Protein AF-A0A9P5R172-F1 (afdb_monomer_lite)

Secondary structure (DSSP, 8-state):
-HHHHHHHHHHS-GGGS--SSS-PPPGGG-S-EEETT--TT-S--EEETTTS-HHHHHHHHHHSTTEETTEEPPSEEE----TTS-SEEEEEEETTEEEEEEEEE-------HHHHHHHHHHTSHHHHHHHHHHHHHHHHHHHHHHHHHHHHHTTS------PPPPP--PPPPPGGGG-TTSEEEEEEE-TTS---S----PPP-----TT-EEEEEEE-TTTHHHHS-HHHHHHHHHHHHHHHHHHHHHHHHHHHHSS---------

Foldseek 3Di:
DLVFVVVLLVVDQPQRFDFPDPDGDDPQSPARKDWQLDDPPDPDQEDECVVDNPVRQLCCRQPVSQDDVPDHHHQKYQYDDDPPFARIWGWMAGPNFIAIEGEHEAQDDPDPPVNVVVVVVCVPPVNVVVVVVVVVVVVVVVVVVVVVVVVVVVPDDDDDDDDDDDDPDPDPDDVCVSHPPLEYEYEYAHPPHDPDDDDPPPPPDDDPPVSHHYHYGYHYPVRVCVRTDVVVVVVRVVVVVVVVVVVVVVVVVVVVVVVPDDDDDDDD

Sequence (268 aa):
MPPVFVETFKSLPLSSWPLLTNTSLPDQLTGDVTIVGYDDRQPKLAISHKNITTQRFMKAHVENNSKQGDQDVPPFYFPAPHVSGPDVIFFVKINGNLYPIFVQLKLRQVLEKSDVKKALATVSSHAVQKKMDKEQEKMEEEQKKMEKEQKKQQKLRQQKSTSSVPSDQQQPPQLQDYCPTGTYISMVITYPAEVVNFQVVRPDPEPELEGLQRVSIGIDDNNFPKIFPRRHVEFLDKLKGHKRRSEDQQSQKSKKKKANDPLQCDEQ

Structure (mmCIF, N/CA/C/O backbone):
data_AF-A0A9P5R172-F1
#
_entry.id   AF-A0A9P5R172-F1
#
loop_
_atom_site.group_PDB
_atom_site.id
_atom_site.type_symbol
_atom_site.label_atom_id
_atom_site.label_alt_id
_atom_site.label_comp_id
_atom_site.label_asym_id
_atom_site.label_entity_id
_atom_site.label_seq_id
_atom_site.pdbx_PDB_ins_code
_atom_site.Cartn_x
_atom_site.Cartn_y
_atom_site.Cartn_z
_atom_site.occupancy
_atom_site.B_iso_or_equiv
_atom_site.auth_seq_id
_atom_site.auth_comp_id
_atom_site.auth_asym_id
_atom_site.auth_atom_id
_atom_site.pdbx_PDB_model_num
ATOM 1 N N . MET A 1 1 ? -4.813 -5.694 -7.359 1.00 75.62 1 MET A N 1
ATOM 2 C CA . MET A 1 1 ? -3.825 -5.646 -6.262 1.00 75.62 1 MET A CA 1
ATOM 3 C C . MET A 1 1 ? -4.462 -5.514 -4.879 1.00 75.62 1 MET A C 1
ATOM 5 O O . MET A 1 1 ? -4.071 -6.301 -4.034 1.00 75.62 1 MET A O 1
ATOM 9 N N . PRO A 1 2 ? -5.462 -4.643 -4.625 1.00 85.62 2 PRO A N 1
ATOM 10 C CA . PRO A 1 2 ? -6.063 -4.526 -3.286 1.00 85.62 2 PRO A CA 1
ATOM 11 C C . PRO A 1 2 ? -6.524 -5.853 -2.646 1.00 85.62 2 PRO A C 1
ATOM 13 O O . PRO A 1 2 ? -6.138 -6.111 -1.510 1.00 85.62 2 PRO A O 1
ATOM 16 N N . PRO A 1 3 ? -7.221 -6.767 -3.364 1.00 88.44 3 PRO A N 1
ATOM 17 C CA . PRO A 1 3 ? -7.596 -8.066 -2.788 1.00 88.44 3 PRO A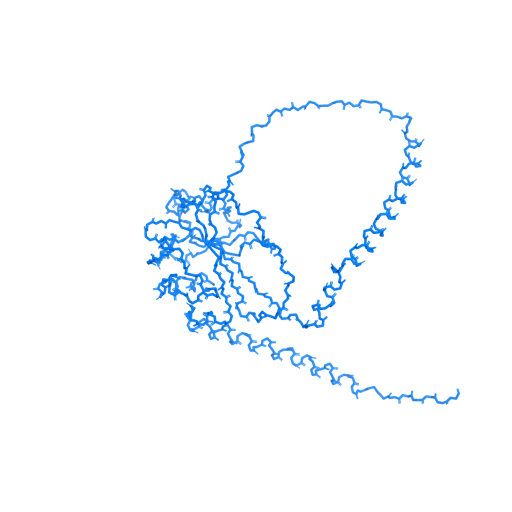 CA 1
ATOM 18 C C . PRO A 1 3 ? -6.399 -8.938 -2.395 1.00 88.44 3 PRO A C 1
ATOM 20 O O . PRO A 1 3 ? -6.481 -9.719 -1.456 1.00 88.44 3 PRO A O 1
ATOM 23 N N . VAL A 1 4 ? -5.284 -8.799 -3.116 1.00 90.00 4 VAL A N 1
ATOM 24 C CA . VAL A 1 4 ? -4.060 -9.560 -2.858 1.00 90.00 4 VAL A CA 1
ATOM 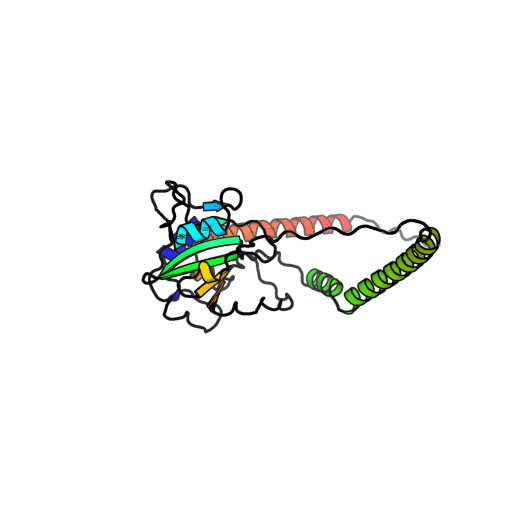25 C C . VAL A 1 4 ? -3.425 -9.089 -1.555 1.00 90.00 4 VAL A C 1
ATOM 27 O O . VAL A 1 4 ? -3.070 -9.926 -0.741 1.00 90.00 4 VAL A O 1
ATOM 30 N N . PHE A 1 5 ? -3.345 -7.774 -1.314 1.00 91.44 5 PHE A N 1
ATOM 31 C CA . PHE A 1 5 ? -2.852 -7.260 -0.032 1.00 91.44 5 PHE A CA 1
ATOM 32 C C . PHE A 1 5 ? -3.711 -7.725 1.138 1.00 91.44 5 PHE A C 1
ATOM 34 O O . PHE A 1 5 ? -3.169 -8.176 2.139 1.00 91.44 5 PHE A O 1
ATOM 41 N N . VAL A 1 6 ? -5.037 -7.661 0.998 1.00 91.75 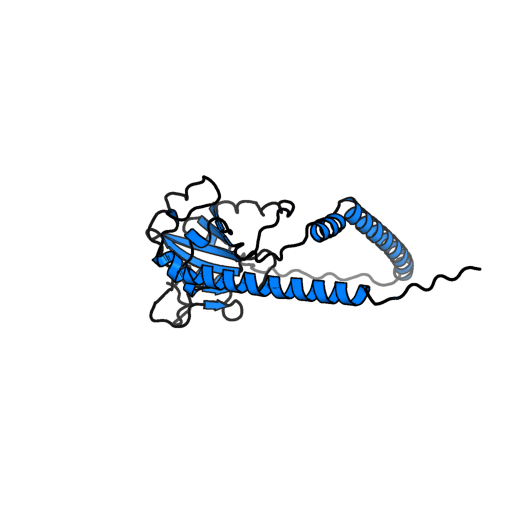6 VAL A N 1
ATOM 42 C CA . VAL A 1 6 ? -5.965 -8.166 2.019 1.00 91.75 6 VAL A CA 1
ATOM 43 C C . VAL A 1 6 ? -5.661 -9.627 2.356 1.00 91.75 6 VAL A C 1
ATOM 45 O O . VAL A 1 6 ? -5.517 -9.968 3.525 1.00 91.75 6 VAL A O 1
ATOM 48 N N . GLU A 1 7 ? -5.543 -10.486 1.344 1.00 92.31 7 GLU A N 1
ATOM 49 C CA . GLU A 1 7 ? -5.228 -11.902 1.540 1.00 92.31 7 GLU A CA 1
ATOM 50 C C . GLU A 1 7 ? -3.853 -12.098 2.192 1.00 92.31 7 GLU A C 1
ATOM 52 O O . GLU A 1 7 ? -3.740 -12.840 3.165 1.00 92.31 7 GLU A O 1
ATOM 57 N N . THR A 1 8 ? -2.829 -11.391 1.705 1.00 92.31 8 THR A N 1
ATOM 58 C CA . THR A 1 8 ? -1.469 -11.442 2.247 1.00 92.31 8 THR A CA 1
ATOM 59 C C . THR A 1 8 ? -1.455 -11.102 3.739 1.00 92.31 8 THR A C 1
ATOM 61 O O . THR A 1 8 ? -0.999 -11.920 4.536 1.00 92.31 8 THR A O 1
ATOM 64 N N . PHE A 1 9 ? -2.007 -9.950 4.135 1.00 92.00 9 PHE A N 1
ATOM 65 C CA . PHE A 1 9 ? -2.005 -9.502 5.533 1.00 92.00 9 PHE A CA 1
ATOM 66 C C . PHE A 1 9 ? -2.882 -10.363 6.451 1.00 92.00 9 PHE A C 1
ATOM 68 O O . PHE A 1 9 ? -2.569 -10.486 7.630 1.00 92.00 9 PHE A O 1
ATOM 75 N N . LYS A 1 10 ? -3.938 -11.003 5.926 1.00 90.62 10 LYS A N 1
ATOM 76 C CA . LYS A 1 10 ? -4.726 -11.996 6.678 1.00 90.62 10 LYS A CA 1
ATOM 77 C C . LYS A 1 10 ? -3.959 -13.304 6.915 1.00 90.62 10 LYS A C 1
ATOM 79 O O . LYS A 1 10 ? -4.267 -14.017 7.862 1.00 90.62 10 LYS A O 1
ATOM 84 N N . SER A 1 11 ? -3.013 -13.646 6.039 1.00 88.94 11 SER A N 1
ATOM 85 C CA . SER A 1 11 ? -2.293 -14.925 6.093 1.00 88.94 11 SER A CA 1
ATOM 86 C C . SER A 1 11 ? -0.994 -14.881 6.897 1.00 88.94 11 SER A C 1
ATOM 88 O O . SER A 1 11 ? -0.653 -15.867 7.546 1.00 88.94 11 SER A O 1
ATOM 90 N N . LEU A 1 12 ? -0.265 -13.763 6.838 1.00 87.62 12 LEU A N 1
ATOM 91 C CA . LEU A 1 12 ? 1.096 -13.640 7.357 1.00 87.62 12 LEU A CA 1
ATOM 92 C C . LEU A 1 12 ? 1.307 -12.243 7.960 1.00 87.62 12 LEU A C 1
ATOM 94 O O . LEU A 1 12 ? 1.203 -11.253 7.223 1.00 87.62 12 LEU A O 1
ATOM 98 N N . PRO A 1 13 ? 1.657 -12.131 9.258 1.00 89.06 13 PRO A N 1
ATOM 99 C CA . PRO A 1 13 ? 1.981 -10.844 9.862 1.00 89.06 13 PRO A CA 1
ATOM 100 C C . PRO A 1 13 ? 3.253 -10.269 9.237 1.00 89.06 13 PRO A C 1
ATOM 102 O O . PRO A 1 13 ? 4.136 -11.013 8.800 1.00 89.06 13 PRO A O 1
ATOM 105 N N . LEU A 1 14 ? 3.377 -8.942 9.231 1.00 89.56 14 LEU A N 1
ATOM 106 C CA . LEU A 1 14 ? 4.484 -8.242 8.570 1.00 89.56 14 LEU A CA 1
ATOM 107 C C . LEU A 1 14 ? 5.862 -8.689 9.093 1.00 89.56 14 LEU A C 1
ATOM 109 O O . LEU A 1 14 ? 6.794 -8.855 8.311 1.00 89.56 14 LEU A O 1
ATOM 113 N N . SER A 1 15 ? 5.971 -8.963 10.396 1.00 88.56 15 SER A N 1
ATOM 114 C CA . SER A 1 15 ? 7.190 -9.448 11.063 1.00 88.56 15 SER A CA 1
ATOM 115 C C . SER A 1 15 ? 7.664 -10.828 10.612 1.00 88.56 15 SER A C 1
ATOM 117 O O . SER A 1 15 ? 8.824 -11.168 10.824 1.00 88.56 15 SER A O 1
ATOM 119 N N . SER A 1 16 ? 6.798 -11.618 9.974 1.00 89.62 16 SER A N 1
ATOM 120 C CA . SER A 1 16 ? 7.154 -12.939 9.442 1.00 89.62 16 SER A CA 1
ATOM 121 C C . SER A 1 16 ? 7.688 -12.896 8.009 1.00 89.62 16 SER A C 1
ATOM 123 O O . SER A 1 16 ? 8.129 -13.920 7.483 1.00 89.62 16 SER A O 1
ATOM 125 N N . TRP A 1 17 ? 7.630 -11.738 7.345 1.00 91.19 17 TRP A N 1
ATOM 126 C CA . TRP A 1 17 ? 8.011 -11.647 5.943 1.00 91.19 17 TRP A CA 1
ATOM 127 C C . TRP A 1 17 ? 9.534 -11.762 5.788 1.00 91.19 17 TRP A C 1
ATOM 129 O O . TRP A 1 17 ? 10.278 -11.095 6.506 1.00 91.19 17 TRP A O 1
ATOM 139 N N . PRO A 1 18 ? 10.029 -12.563 4.828 1.00 87.94 18 PRO A N 1
ATOM 140 C CA . PRO A 1 18 ? 11.456 -12.651 4.545 1.00 87.94 18 PRO A CA 1
ATOM 141 C C . PRO A 1 18 ? 11.946 -11.363 3.867 1.00 87.94 18 PRO A C 1
ATOM 143 O O . PRO A 1 18 ? 11.844 -11.204 2.648 1.00 87.94 18 PRO A O 1
ATOM 146 N N . LEU A 1 19 ? 12.455 -10.425 4.664 1.00 83.25 19 LEU A N 1
ATOM 147 C CA . LEU A 1 19 ? 13.001 -9.150 4.191 1.00 83.25 19 LEU A CA 1
ATOM 148 C C . LEU A 1 19 ? 14.377 -9.335 3.529 1.00 83.25 19 LEU A C 1
ATOM 150 O O . LEU A 1 19 ? 15.107 -10.275 3.833 1.00 83.25 19 LEU A O 1
ATOM 154 N N . LEU A 1 20 ? 14.723 -8.441 2.595 1.00 70.81 20 LEU A N 1
ATOM 155 C CA . LEU A 1 20 ? 15.963 -8.525 1.803 1.00 70.81 20 LEU A CA 1
ATOM 156 C C . LEU A 1 20 ? 17.231 -8.172 2.590 1.00 70.81 20 LEU A C 1
ATOM 158 O O . LEU A 1 20 ? 18.325 -8.595 2.226 1.00 70.81 20 LEU A O 1
ATOM 162 N N . THR A 1 21 ? 17.097 -7.390 3.655 1.00 62.06 21 THR A N 1
ATOM 163 C CA . THR A 1 21 ? 18.188 -7.010 4.552 1.00 62.06 21 THR A CA 1
ATOM 164 C C . THR A 1 21 ? 18.056 -7.792 5.856 1.00 62.06 21 THR A C 1
ATOM 166 O O . THR A 1 21 ? 16.946 -7.995 6.337 1.00 62.06 21 THR A O 1
ATOM 169 N N . ASN A 1 22 ? 19.178 -8.177 6.480 1.00 54.69 22 ASN A N 1
ATOM 170 C CA . ASN A 1 22 ? 19.230 -8.799 7.823 1.00 54.69 22 ASN A CA 1
ATOM 171 C C . ASN A 1 22 ? 18.704 -7.881 8.954 1.00 54.69 22 ASN A C 1
ATOM 173 O O . ASN A 1 22 ? 18.986 -8.095 10.129 1.00 54.69 22 ASN A O 1
ATOM 177 N N . THR A 1 23 ? 17.985 -6.819 8.610 1.00 63.16 23 THR A N 1
ATOM 178 C CA . THR A 1 23 ? 17.317 -5.914 9.530 1.00 63.16 23 THR A CA 1
ATOM 179 C C . THR A 1 23 ? 15.972 -6.517 9.902 1.00 63.16 23 THR A C 1
ATOM 181 O O . THR A 1 23 ? 15.090 -6.652 9.050 1.00 63.16 23 THR A O 1
ATOM 184 N N . SER A 1 24 ? 15.809 -6.863 11.174 1.00 73.06 24 SER A N 1
ATOM 185 C CA . SER A 1 24 ? 14.493 -7.126 11.745 1.00 73.06 24 SER A CA 1
ATOM 186 C C . SER A 1 24 ? 13.624 -5.871 11.643 1.00 73.06 24 SER A C 1
ATOM 188 O O . SER A 1 24 ? 14.130 -4.746 11.693 1.00 73.06 24 SER A O 1
ATOM 190 N N . LEU A 1 25 ? 12.309 -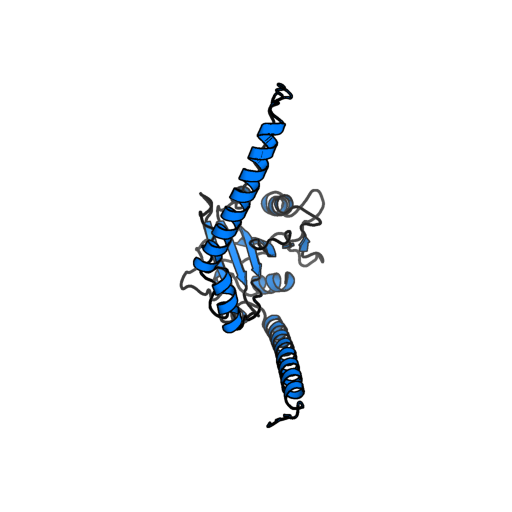6.051 11.505 1.00 85.69 25 LEU A N 1
ATOM 191 C CA . LEU A 1 25 ? 11.391 -4.929 11.680 1.00 85.69 25 LEU A CA 1
ATOM 192 C C . LEU A 1 25 ? 11.518 -4.380 13.108 1.00 85.69 25 LEU A C 1
ATOM 194 O O . LEU A 1 25 ? 11.784 -5.154 14.029 1.00 85.69 25 LEU A O 1
ATOM 198 N N . PRO A 1 26 ? 11.297 -3.072 13.309 1.00 87.62 26 PRO A N 1
ATOM 199 C CA . PRO A 1 26 ? 11.126 -2.512 14.642 1.00 87.62 26 PRO A CA 1
ATOM 200 C C . PRO A 1 26 ? 10.038 -3.260 15.421 1.00 87.62 26 PRO A C 1
ATOM 202 O O . PRO A 1 26 ? 8.995 -3.578 14.849 1.00 87.62 26 PRO A O 1
ATOM 205 N N . ASP A 1 27 ? 10.235 -3.463 16.726 1.00 87.81 27 ASP A N 1
ATOM 206 C CA . ASP A 1 27 ? 9.307 -4.223 17.583 1.00 87.81 27 ASP A CA 1
ATOM 207 C C . ASP A 1 27 ? 7.865 -3.696 17.529 1.00 87.81 27 ASP A C 1
ATOM 209 O O . ASP A 1 27 ? 6.908 -4.464 17.591 1.00 87.81 27 ASP A O 1
ATOM 213 N N . GLN A 1 28 ? 7.696 -2.387 17.324 1.00 90.06 28 GLN A N 1
ATOM 214 C CA . GLN A 1 28 ? 6.389 -1.743 17.161 1.00 90.06 28 GLN A CA 1
ATOM 215 C C . GLN A 1 28 ? 5.588 -2.240 15.942 1.00 90.06 28 GLN A C 1
ATOM 217 O O . GLN A 1 28 ? 4.369 -2.093 15.913 1.00 90.06 28 GLN A O 1
ATOM 222 N N . LEU A 1 29 ? 6.255 -2.828 14.943 1.00 91.06 29 LEU A N 1
ATOM 223 C CA . LEU A 1 29 ? 5.635 -3.425 13.756 1.00 91.06 29 LEU A CA 1
ATOM 224 C C . LEU A 1 29 ? 5.463 -4.949 13.877 1.00 91.06 29 LEU A C 1
ATOM 226 O O . LEU A 1 29 ? 5.071 -5.603 12.908 1.00 91.06 29 LEU A O 1
ATOM 230 N N . THR A 1 30 ? 5.736 -5.520 15.052 1.00 90.62 30 THR A N 1
ATOM 231 C CA . THR A 1 30 ? 5.524 -6.938 15.344 1.00 90.62 30 THR A CA 1
ATOM 232 C C . THR A 1 30 ? 4.127 -7.147 15.915 1.00 90.62 30 THR A C 1
ATOM 234 O O . THR A 1 30 ? 3.824 -6.685 17.011 1.00 90.62 30 THR A O 1
ATOM 237 N N . GLY A 1 31 ? 3.269 -7.859 15.188 1.00 88.88 31 GLY A N 1
ATOM 238 C CA . GLY A 1 31 ? 1.921 -8.194 15.642 1.00 88.88 31 GLY A CA 1
ATOM 239 C C . GLY A 1 31 ? 0.964 -8.467 14.490 1.00 88.88 31 GLY A C 1
ATOM 240 O O . GLY A 1 31 ? 1.353 -8.453 13.317 1.00 88.88 31 GLY A O 1
ATOM 241 N N .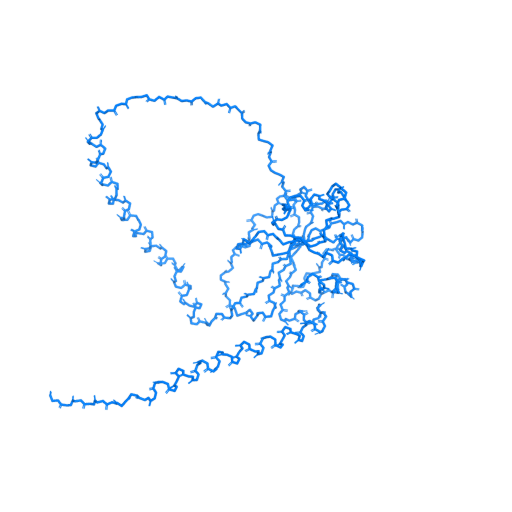 ASP A 1 32 ? -0.297 -8.696 14.843 1.00 90.94 32 ASP A N 1
ATOM 242 C CA . ASP A 1 32 ? -1.368 -8.859 13.867 1.00 90.94 32 ASP A CA 1
ATOM 243 C C . ASP A 1 32 ? -1.622 -7.546 13.130 1.00 90.94 32 ASP A C 1
ATOM 245 O O . ASP A 1 32 ? -1.677 -6.461 13.720 1.00 90.94 32 ASP A O 1
ATOM 249 N N . VAL A 1 33 ? -1.788 -7.656 11.815 1.00 93.62 33 VAL A N 1
ATOM 250 C CA . VAL A 1 33 ? -1.970 -6.510 10.931 1.00 93.62 33 VAL A CA 1
ATOM 251 C C . VAL A 1 33 ? -3.409 -6.471 10.447 1.00 93.62 33 VAL A C 1
ATOM 253 O O . VAL A 1 33 ? -3.908 -7.424 9.853 1.00 93.62 33 VAL A O 1
ATOM 256 N N . THR A 1 34 ? -4.071 -5.335 10.644 1.00 94.69 34 THR A N 1
ATOM 257 C CA . THR A 1 34 ? -5.415 -5.092 10.106 1.00 94.69 34 THR A CA 1
ATOM 258 C C . THR A 1 34 ? -5.389 -3.914 9.144 1.00 94.69 34 THR A C 1
ATOM 260 O O . THR A 1 34 ? -4.765 -2.894 9.421 1.00 94.69 34 THR A O 1
ATOM 263 N N . ILE A 1 35 ? -6.042 -4.045 7.988 1.00 96.19 35 ILE A N 1
ATOM 264 C CA . ILE A 1 35 ? -6.143 -2.949 7.018 1.00 96.19 35 ILE A CA 1
ATOM 265 C C . ILE A 1 35 ? -7.262 -2.011 7.467 1.00 96.19 35 ILE A C 1
ATOM 267 O O . ILE A 1 35 ? -8.398 -2.432 7.679 1.00 96.19 35 ILE A O 1
ATOM 271 N N . VAL A 1 36 ? -6.936 -0.735 7.631 1.00 96.19 36 VAL A N 1
ATOM 272 C CA . VAL A 1 36 ? -7.854 0.273 8.170 1.00 96.19 36 VAL A CA 1
ATOM 273 C C . VAL A 1 36 ? -8.912 0.619 7.128 1.00 96.19 36 VAL A C 1
ATOM 275 O O . VAL A 1 36 ? -8.591 0.838 5.964 1.00 96.19 36 VAL A O 1
ATOM 278 N N . GLY A 1 37 ? -10.179 0.662 7.546 1.00 93.25 37 GLY A N 1
ATOM 279 C CA . GLY A 1 37 ? -11.313 0.909 6.649 1.00 93.25 37 GLY A CA 1
ATOM 280 C C . GLY A 1 37 ? -11.699 -0.292 5.781 1.00 93.25 37 GLY A C 1
ATOM 281 O O . GLY A 1 37 ? -12.566 -0.167 4.922 1.00 93.25 37 GLY A O 1
ATOM 282 N N . TYR A 1 38 ? -11.072 -1.456 5.977 1.00 94.31 38 TYR A N 1
ATOM 283 C CA . TYR A 1 38 ? -11.468 -2.677 5.286 1.00 94.31 38 TYR A CA 1
ATOM 284 C C . TYR A 1 38 ? -12.670 -3.338 5.968 1.00 94.31 38 TYR A C 1
ATOM 286 O O . TYR A 1 38 ? -12.641 -3.619 7.165 1.00 94.31 38 TYR A O 1
ATOM 294 N N . ASP A 1 39 ? -13.697 -3.635 5.175 1.00 89.56 39 ASP A N 1
ATOM 295 C CA . ASP A 1 39 ? -14.875 -4.402 5.570 1.00 89.56 39 ASP A CA 1
ATOM 296 C C . ASP A 1 39 ? -15.142 -5.473 4.503 1.00 89.56 39 ASP A C 1
ATOM 298 O O . ASP A 1 39 ? -15.318 -5.157 3.325 1.00 89.56 39 ASP A O 1
ATOM 302 N N . ASP A 1 40 ? -15.188 -6.742 4.921 1.00 86.12 40 ASP A N 1
ATOM 303 C CA . ASP A 1 40 ? -15.487 -7.896 4.062 1.00 86.12 40 ASP A CA 1
ATOM 304 C C . ASP A 1 40 ? -16.862 -7.781 3.368 1.00 86.12 40 ASP A C 1
ATOM 306 O O . ASP A 1 40 ? -17.106 -8.435 2.353 1.00 86.12 40 ASP A O 1
ATOM 310 N N . ARG A 1 41 ? -17.766 -6.947 3.898 1.00 85.94 41 ARG A N 1
ATOM 311 C CA . ARG A 1 41 ? -19.116 -6.723 3.362 1.00 85.94 41 ARG A CA 1
ATOM 312 C C . ARG A 1 41 ? -19.172 -5.619 2.309 1.00 85.94 41 ARG A C 1
ATOM 314 O O . ARG A 1 41 ? -20.166 -5.532 1.587 1.00 85.94 41 ARG A O 1
ATOM 321 N N . GLN A 1 42 ? -18.143 -4.776 2.208 1.00 80.75 42 GLN A N 1
ATOM 322 C CA . GLN A 1 42 ? -18.134 -3.662 1.266 1.00 80.75 42 GLN A CA 1
ATOM 323 C C . GLN A 1 42 ? -17.464 -4.047 -0.060 1.00 80.75 42 GLN A C 1
ATOM 325 O O . GLN A 1 42 ? -16.325 -4.514 -0.080 1.00 80.75 42 GLN A O 1
ATOM 330 N N . PRO A 1 43 ? -18.113 -3.790 -1.212 1.00 76.25 43 PRO A N 1
ATOM 331 C CA . PRO A 1 43 ? -17.538 -4.138 -2.510 1.00 76.25 43 PRO A CA 1
ATOM 332 C C . PRO A 1 43 ? -16.403 -3.192 -2.929 1.00 76.25 43 PRO A C 1
ATOM 334 O O . PRO A 1 43 ? -15.569 -3.539 -3.768 1.00 76.25 43 PRO A O 1
ATOM 337 N N . LYS A 1 44 ? -16.372 -1.967 -2.388 1.00 89.12 44 LYS A N 1
ATOM 338 C CA . LYS A 1 44 ? -15.454 -0.922 -2.837 1.00 89.12 44 LYS A CA 1
ATOM 339 C C . LYS A 1 44 ? -14.167 -0.955 -2.024 1.00 89.12 44 LYS A C 1
ATOM 341 O O . LYS A 1 44 ? -14.069 -0.363 -0.961 1.00 89.12 44 LYS A O 1
ATOM 346 N N . LEU A 1 45 ? -13.150 -1.603 -2.583 1.00 92.94 45 LEU A N 1
ATOM 347 C CA . LEU A 1 45 ? -11.835 -1.697 -1.947 1.00 92.94 45 LEU A CA 1
ATOM 348 C C . LEU A 1 45 ? -10.957 -0.471 -2.187 1.00 92.94 45 LEU A C 1
ATOM 350 O O . LEU A 1 45 ? -10.025 -0.241 -1.430 1.00 92.94 45 LEU A O 1
ATOM 354 N N . ALA A 1 46 ? -11.214 0.310 -3.235 1.00 95.06 46 ALA A N 1
ATOM 355 C CA . ALA A 1 46 ? -10.310 1.386 -3.604 1.00 95.06 46 ALA A CA 1
ATOM 356 C C . ALA A 1 46 ? -11.011 2.663 -4.064 1.00 95.06 46 ALA A C 1
ATOM 358 O O . ALA A 1 46 ? -12.134 2.653 -4.578 1.00 95.06 46 ALA A O 1
ATOM 359 N N . ILE A 1 47 ? -10.290 3.766 -3.915 1.00 95.50 47 ILE A N 1
ATOM 360 C CA . ILE A 1 47 ? -10.632 5.090 -4.418 1.00 95.50 47 ILE A CA 1
ATOM 361 C C . ILE A 1 47 ? -9.398 5.712 -5.085 1.00 95.50 47 ILE A C 1
ATOM 363 O O . ILE A 1 47 ? -8.270 5.300 -4.835 1.00 95.50 47 ILE A O 1
ATOM 367 N N . SER A 1 48 ? -9.590 6.659 -6.000 1.00 95.69 48 SER A N 1
ATOM 368 C CA . SER A 1 48 ? -8.485 7.291 -6.731 1.00 95.69 48 SER A CA 1
ATOM 369 C C . SER A 1 48 ? -8.440 8.796 -6.502 1.00 95.69 48 SER A C 1
ATOM 371 O O . SER A 1 48 ? -9.436 9.394 -6.085 1.00 95.69 48 SER A O 1
ATOM 373 N N . HIS A 1 49 ? -7.318 9.414 -6.873 1.00 94.06 49 HIS A N 1
ATOM 374 C CA . HIS A 1 49 ? -7.122 10.867 -6.873 1.00 94.06 49 HIS A CA 1
ATOM 375 C C . HIS A 1 49 ? -8.200 11.648 -7.642 1.00 94.06 49 HIS A C 1
ATOM 377 O O . HIS A 1 49 ? -8.398 12.834 -7.396 1.00 94.06 49 HIS A O 1
ATOM 383 N N . LYS A 1 50 ? -8.918 10.998 -8.571 1.00 95.12 50 LYS A N 1
ATOM 384 C CA . LYS A 1 50 ? -10.035 11.611 -9.307 1.00 95.12 50 LYS A CA 1
ATOM 385 C C . LYS A 1 50 ? -11.268 11.853 -8.434 1.00 95.12 50 LYS A C 1
ATOM 387 O O . LYS A 1 50 ? -12.130 12.636 -8.811 1.00 95.12 50 LYS A O 1
ATOM 392 N N . ASN A 1 51 ? -11.386 11.145 -7.312 1.00 94.88 51 ASN A N 1
ATOM 393 C CA . ASN A 1 51 ? -12.564 11.170 -6.446 1.00 94.88 51 ASN A CA 1
ATOM 394 C C . ASN A 1 51 ? -12.296 11.875 -5.112 1.00 94.88 51 ASN A C 1
ATOM 396 O O . ASN A 1 51 ? -13.187 12.523 -4.573 1.00 94.88 51 ASN A O 1
ATOM 400 N N . ILE A 1 52 ? -11.085 11.737 -4.573 1.00 94.94 52 ILE A N 1
ATOM 401 C CA . ILE A 1 52 ? -10.673 12.314 -3.293 1.00 94.94 52 ILE A CA 1
ATOM 402 C C . ILE A 1 52 ? -9.205 12.728 -3.387 1.00 94.94 52 ILE A C 1
ATOM 404 O O . ILE A 1 52 ? -8.430 12.084 -4.087 1.00 94.94 52 ILE A O 1
ATOM 408 N N . THR A 1 53 ? -8.804 13.795 -2.699 1.00 93.94 53 THR A N 1
ATOM 409 C CA . THR A 1 53 ? -7.384 14.165 -2.620 1.00 93.94 53 THR A CA 1
ATOM 410 C C . THR A 1 53 ? -6.644 13.238 -1.658 1.00 93.94 53 THR A C 1
ATOM 412 O O . THR A 1 53 ? -7.241 12.713 -0.717 1.00 93.94 53 THR A O 1
ATOM 415 N N . THR A 1 54 ? -5.328 13.093 -1.834 1.00 92.62 54 THR A N 1
ATOM 416 C CA . THR A 1 54 ? -4.479 12.305 -0.922 1.00 92.62 54 THR A CA 1
ATOM 417 C C . THR A 1 54 ? -4.643 12.775 0.521 1.00 92.62 54 THR A C 1
ATOM 419 O O . THR A 1 54 ? -4.853 11.969 1.417 1.00 92.62 54 THR A O 1
ATOM 422 N N . GLN A 1 55 ? -4.647 14.093 0.727 1.00 92.88 55 GLN A N 1
ATOM 423 C CA . GLN A 1 55 ? -4.840 14.713 2.034 1.00 92.88 55 GLN A CA 1
ATOM 424 C C . GLN A 1 55 ? -6.174 14.308 2.678 1.00 92.88 55 GLN A C 1
ATOM 426 O O . GLN A 1 55 ? -6.211 13.919 3.841 1.00 92.88 55 GLN A O 1
ATOM 431 N N . ARG A 1 56 ? -7.282 14.368 1.924 1.00 94.38 56 ARG A N 1
ATOM 432 C CA . ARG A 1 56 ? -8.607 13.985 2.433 1.00 94.38 56 ARG A CA 1
ATOM 433 C C . ARG A 1 56 ? -8.694 12.491 2.727 1.00 94.38 56 ARG A C 1
ATOM 435 O O . ARG A 1 56 ? -9.298 12.124 3.727 1.00 94.38 56 ARG A O 1
ATOM 442 N N . PHE A 1 57 ? -8.074 11.657 1.894 1.00 96.44 57 PHE A N 1
ATOM 443 C CA . PHE A 1 57 ? -7.966 10.222 2.140 1.00 96.44 57 PHE A CA 1
ATOM 444 C C . PHE A 1 57 ? -7.214 9.936 3.446 1.00 96.44 57 PHE A C 1
ATOM 446 O O . PHE A 1 57 ? -7.754 9.278 4.331 1.00 96.44 57 PHE A O 1
ATOM 453 N N . MET A 1 58 ? -6.007 10.486 3.608 1.00 95.69 58 MET A N 1
ATOM 454 C CA . MET A 1 58 ? -5.193 10.262 4.807 1.00 95.69 58 MET A CA 1
ATOM 455 C C . MET A 1 58 ? -5.894 10.779 6.065 1.00 95.69 58 MET A C 1
ATOM 457 O O . MET A 1 58 ? -6.008 10.047 7.045 1.00 95.69 58 MET A O 1
ATOM 461 N N . LYS A 1 59 ? -6.468 11.987 6.003 1.00 95.25 59 LYS A N 1
ATOM 462 C CA . LYS A 1 59 ? -7.259 12.559 7.097 1.00 95.25 59 LYS A CA 1
ATOM 463 C C . LYS A 1 59 ? -8.437 11.664 7.490 1.00 95.25 59 LYS A C 1
ATOM 465 O O . LYS A 1 59 ? -8.675 11.455 8.674 1.00 95.25 59 LYS A O 1
ATOM 470 N N . ALA A 1 60 ? -9.164 11.110 6.518 1.00 96.19 60 ALA A N 1
ATOM 471 C CA . ALA A 1 60 ? -10.310 10.252 6.801 1.00 96.19 60 ALA A CA 1
ATOM 472 C C . ALA A 1 60 ? -9.921 9.003 7.609 1.00 96.19 60 ALA A C 1
ATOM 474 O O . ALA A 1 60 ? -10.627 8.642 8.551 1.00 96.19 60 ALA A O 1
ATOM 475 N N . HIS A 1 61 ? -8.796 8.367 7.278 1.00 96.38 61 HIS A N 1
ATOM 476 C CA . HIS A 1 61 ? -8.334 7.161 7.971 1.00 96.38 61 HIS A CA 1
ATOM 477 C C . HIS A 1 61 ? -7.669 7.438 9.321 1.00 96.38 61 HIS A C 1
ATOM 479 O O . HIS A 1 61 ? -7.777 6.601 10.215 1.00 96.38 61 HIS A O 1
ATOM 485 N N . VAL A 1 62 ? -7.017 8.592 9.482 1.00 94.88 62 VAL A N 1
ATOM 486 C CA . VAL A 1 62 ? -6.363 8.972 10.744 1.00 94.88 62 VAL A CA 1
ATOM 487 C C . VAL A 1 62 ? -7.363 9.535 11.755 1.00 94.88 62 VAL A C 1
ATOM 489 O O . VAL A 1 62 ? -7.346 9.131 12.913 1.00 94.88 62 VAL A O 1
ATOM 492 N N . GLU A 1 63 ? -8.251 10.439 11.333 1.00 94.06 63 GLU A N 1
ATOM 493 C CA . GLU A 1 63 ? -9.079 11.234 12.255 1.00 94.06 63 GLU A CA 1
ATOM 494 C C . GLU A 1 63 ? -10.554 10.815 12.274 1.00 94.06 63 GLU A C 1
ATOM 496 O O . GLU A 1 63 ? -11.221 10.928 13.299 1.00 94.06 63 GLU A O 1
ATOM 501 N N . ASN A 1 64 ? -11.085 10.312 11.156 1.00 93.19 64 ASN A N 1
ATOM 502 C CA . ASN A 1 64 ? -12.533 10.164 10.970 1.00 93.19 64 ASN A CA 1
ATOM 503 C C . ASN A 1 64 ? -12.991 8.705 10.866 1.00 93.19 64 ASN A C 1
ATOM 505 O O . ASN A 1 64 ? -14.023 8.431 10.257 1.00 93.19 64 ASN A O 1
ATOM 509 N N . ASN A 1 65 ? -12.234 7.753 11.419 1.00 93.19 65 ASN A N 1
ATOM 510 C CA . ASN A 1 65 ? -12.569 6.323 11.375 1.00 93.19 65 ASN A CA 1
ATOM 511 C C . ASN A 1 65 ? -12.882 5.813 9.955 1.00 93.19 65 ASN A C 1
ATOM 513 O O . ASN A 1 65 ? -13.798 5.018 9.757 1.00 93.19 65 ASN A O 1
ATOM 517 N N . SER A 1 66 ? -12.108 6.260 8.963 1.00 95.56 66 SER A N 1
ATOM 518 C CA . SER A 1 66 ? -12.298 5.939 7.539 1.00 95.56 66 SER A CA 1
ATOM 519 C C . SER A 1 66 ? -13.592 6.495 6.937 1.00 95.56 66 SER A C 1
ATOM 521 O O . SER A 1 66 ? -14.153 5.887 6.032 1.00 95.56 66 SER A O 1
ATOM 523 N N . LYS A 1 67 ? -14.068 7.654 7.405 1.00 93.88 67 LYS A N 1
ATOM 524 C CA . LYS A 1 67 ? -15.259 8.325 6.861 1.00 93.88 67 LYS A CA 1
ATOM 525 C C . LYS A 1 67 ? -14.974 9.734 6.359 1.00 93.88 67 LYS A C 1
ATOM 527 O O . LYS A 1 67 ? -14.100 10.446 6.857 1.00 93.88 67 LYS A O 1
ATOM 532 N N . GLN A 1 68 ? -15.763 10.159 5.380 1.00 91.12 68 GLN A N 1
ATOM 533 C CA . GLN A 1 68 ? -15.835 11.535 4.911 1.00 91.12 68 GLN A CA 1
ATOM 534 C C . GLN A 1 68 ? -17.303 11.982 4.917 1.00 91.12 68 GLN A C 1
ATOM 536 O O . GLN A 1 68 ? -18.060 11.693 3.990 1.00 91.12 68 GLN A O 1
ATOM 541 N N . GLY A 1 69 ? -17.706 12.681 5.982 1.00 89.50 69 GLY A N 1
ATOM 542 C CA . GLY A 1 69 ? -19.128 12.874 6.280 1.00 89.50 69 GLY A CA 1
ATOM 543 C C . GLY A 1 69 ? -19.776 11.523 6.584 1.00 89.50 69 GLY A C 1
ATOM 544 O O . GLY A 1 69 ? -19.221 10.740 7.352 1.00 89.50 69 GLY A O 1
ATOM 545 N N . ASP A 1 70 ? -20.893 11.224 5.924 1.00 89.69 70 ASP A N 1
ATOM 546 C CA . ASP A 1 70 ? -21.607 9.947 6.082 1.00 89.69 70 ASP A CA 1
ATOM 547 C C . ASP A 1 70 ? -21.108 8.838 5.142 1.00 89.69 70 ASP A C 1
ATOM 549 O O . ASP A 1 70 ? -21.612 7.717 5.180 1.00 89.69 70 ASP A O 1
ATOM 553 N N . GLN A 1 71 ? -20.134 9.134 4.276 1.00 90.75 71 GLN A N 1
ATOM 554 C CA . GLN A 1 71 ? -19.612 8.170 3.310 1.00 90.75 71 GLN A CA 1
ATOM 555 C C . GLN A 1 71 ? -18.368 7.462 3.842 1.00 90.75 71 GLN A C 1
ATOM 557 O O . GLN A 1 71 ? -17.411 8.112 4.270 1.00 90.75 71 GLN A O 1
ATOM 562 N N . ASP A 1 72 ? -18.356 6.135 3.735 1.00 93.56 72 ASP A N 1
ATOM 563 C CA . ASP A 1 72 ? -17.163 5.336 3.997 1.00 93.56 72 ASP A CA 1
ATOM 564 C C . ASP A 1 72 ? -16.106 5.574 2.909 1.00 93.56 72 ASP A C 1
ATOM 566 O O . ASP A 1 72 ? -16.384 5.583 1.702 1.00 93.56 72 ASP A O 1
ATOM 570 N N . VAL A 1 73 ? -14.867 5.767 3.350 1.00 95.62 73 VAL A N 1
ATOM 571 C CA . VAL A 1 73 ? -13.691 5.906 2.496 1.00 95.62 73 VAL A CA 1
ATOM 572 C C . VAL A 1 73 ? -13.043 4.526 2.346 1.00 95.62 73 VAL A C 1
ATOM 574 O O . VAL A 1 73 ? -12.657 3.925 3.349 1.00 95.62 73 VAL A O 1
ATOM 577 N N . PRO A 1 74 ? -12.907 4.012 1.108 1.00 96.50 74 PRO A N 1
ATOM 578 C CA . PRO A 1 74 ? -12.301 2.709 0.856 1.00 96.50 74 PRO A CA 1
ATOM 579 C C . PRO A 1 74 ? -10.869 2.598 1.388 1.00 96.50 74 PRO A C 1
ATOM 581 O O . PRO A 1 74 ? -10.151 3.590 1.350 1.00 96.50 74 PRO A O 1
ATOM 584 N N . PRO A 1 75 ? -10.404 1.394 1.759 1.00 96.94 75 PRO A N 1
ATOM 585 C CA . PRO A 1 75 ? -9.112 1.202 2.425 1.00 96.94 75 PRO A CA 1
ATOM 586 C C . PRO A 1 75 ? -7.883 1.528 1.565 1.00 96.94 75 PRO A C 1
ATOM 588 O O . PRO A 1 75 ? -6.817 1.812 2.107 1.00 96.94 75 PRO A O 1
ATOM 591 N N . PHE A 1 76 ? -7.992 1.470 0.234 1.00 97.75 76 PHE A N 1
ATOM 592 C CA . PHE A 1 76 ? -6.863 1.698 -0.670 1.00 97.75 76 PHE A CA 1
ATOM 593 C C . PHE A 1 76 ? -7.054 2.949 -1.529 1.00 97.75 76 PHE A C 1
ATOM 595 O O . PHE A 1 76 ? -8.106 3.158 -2.137 1.00 97.75 76 PHE A O 1
ATOM 602 N N . TYR A 1 77 ? -5.992 3.735 -1.666 1.00 97.19 77 TYR A N 1
ATOM 603 C CA . TYR A 1 77 ? -5.963 4.934 -2.490 1.00 97.19 77 TYR A CA 1
ATOM 604 C C . TYR A 1 77 ? -4.958 4.832 -3.630 1.00 97.19 77 TYR A C 1
ATOM 606 O O . TYR A 1 77 ? -3.796 4.482 -3.423 1.00 97.19 77 TYR A O 1
ATOM 614 N N . PHE A 1 78 ? -5.406 5.194 -4.831 1.00 95.19 78 PHE A N 1
ATOM 615 C CA . PHE A 1 78 ? -4.570 5.344 -6.018 1.00 95.19 78 PHE A CA 1
ATOM 616 C C . PHE A 1 78 ? -4.274 6.834 -6.272 1.00 95.19 78 PHE A C 1
ATOM 618 O O . PHE A 1 78 ? -5.137 7.542 -6.816 1.00 95.19 78 PHE A O 1
ATOM 625 N N . PRO A 1 79 ? -3.085 7.331 -5.884 1.00 91.44 79 PRO A N 1
ATOM 626 C CA . PRO A 1 79 ? -2.677 8.718 -6.098 1.00 91.44 79 PRO A CA 1
ATOM 627 C C . PRO A 1 79 ? -2.600 9.089 -7.582 1.00 91.44 79 PRO A C 1
ATOM 629 O O . PRO A 1 79 ? -2.747 8.257 -8.482 1.00 91.44 79 PRO A O 1
ATOM 632 N N . ALA A 1 80 ? -2.409 10.382 -7.844 1.00 86.88 80 ALA A N 1
ATOM 633 C CA . ALA A 1 80 ? -2.093 10.847 -9.185 1.00 86.88 80 ALA A CA 1
ATOM 634 C C . ALA A 1 80 ? -0.739 10.259 -9.619 1.00 86.88 80 ALA A C 1
ATOM 636 O O . ALA A 1 80 ? 0.181 10.194 -8.799 1.00 86.88 80 ALA A O 1
ATOM 637 N N . PRO A 1 81 ? -0.603 9.814 -10.879 1.00 77.31 81 PRO A N 1
ATOM 638 C CA . PRO A 1 81 ? 0.635 9.214 -11.349 1.00 77.31 81 PRO A CA 1
ATOM 639 C C . PRO A 1 81 ? 1.765 10.250 -11.325 1.00 77.31 81 PRO A C 1
ATOM 641 O O . PRO A 1 81 ? 1.751 11.227 -12.074 1.00 77.31 81 PRO A O 1
ATOM 644 N N . HIS A 1 82 ? 2.765 10.009 -10.480 1.00 73.06 82 HIS A N 1
ATOM 645 C CA . HIS A 1 82 ? 3.996 10.789 -10.396 1.00 73.06 82 HIS A CA 1
ATOM 646 C C . HIS A 1 82 ? 5.196 9.846 -10.472 1.00 73.06 82 HIS A C 1
ATOM 648 O O . HIS A 1 82 ? 5.205 8.801 -9.833 1.00 73.06 82 HIS A O 1
ATOM 654 N N . VAL A 1 83 ? 6.238 10.234 -11.216 1.00 62.97 83 VAL A N 1
ATOM 655 C CA . VAL A 1 83 ? 7.412 9.381 -11.510 1.00 62.97 83 VAL A CA 1
ATOM 656 C C . VAL A 1 83 ? 8.107 8.843 -10.248 1.00 62.97 83 VAL A C 1
ATOM 658 O O . VAL A 1 83 ? 8.685 7.759 -10.278 1.00 62.97 83 VAL A O 1
ATOM 661 N N . SER A 1 84 ? 8.047 9.591 -9.147 1.00 70.81 84 SER A N 1
ATOM 662 C CA . SER A 1 84 ? 8.679 9.239 -7.869 1.00 70.81 84 SER A CA 1
ATOM 663 C C . SER A 1 84 ? 7.671 9.004 -6.739 1.00 70.81 84 SER A C 1
ATOM 665 O O . SER A 1 84 ? 8.085 8.826 -5.600 1.00 70.81 84 SER A O 1
ATOM 667 N N . GLY A 1 85 ? 6.368 9.051 -7.030 1.00 79.06 85 GLY A N 1
ATOM 668 C CA . GLY A 1 85 ? 5.319 8.899 -6.025 1.00 79.06 85 GLY A CA 1
ATOM 669 C C . GLY A 1 85 ? 4.973 7.434 -5.738 1.00 79.06 85 GLY A C 1
ATOM 670 O O . GLY A 1 85 ? 5.389 6.542 -6.482 1.00 79.06 85 GLY A O 1
ATOM 671 N N . PRO A 1 86 ? 4.198 7.181 -4.672 1.00 90.38 86 PRO A N 1
ATOM 672 C CA . PRO A 1 86 ? 3.572 5.883 -4.450 1.00 90.38 86 PRO A CA 1
ATOM 673 C C . PRO A 1 86 ? 2.557 5.578 -5.558 1.00 90.38 86 PRO A C 1
ATOM 675 O O . PRO A 1 86 ? 1.931 6.481 -6.104 1.00 90.38 86 PRO A O 1
ATOM 678 N N . ASP A 1 87 ? 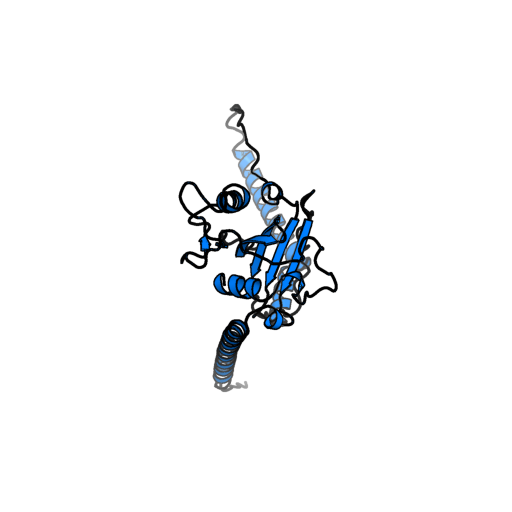2.355 4.300 -5.842 1.00 90.38 87 ASP A N 1
ATOM 679 C CA . ASP A 1 87 ? 1.291 3.783 -6.703 1.00 90.38 87 ASP A CA 1
ATOM 680 C C . ASP A 1 87 ? 0.036 3.428 -5.902 1.00 90.38 87 ASP A C 1
ATOM 682 O O . ASP A 1 87 ? -1.073 3.481 -6.432 1.00 90.38 87 ASP A O 1
ATOM 686 N N . VAL A 1 88 ? 0.196 3.060 -4.626 1.00 94.88 88 VAL A N 1
ATOM 687 C CA . VAL A 1 88 ? -0.907 2.756 -3.703 1.00 94.88 88 VAL A CA 1
ATOM 688 C C . VAL A 1 88 ? -0.584 3.317 -2.324 1.00 94.88 88 VAL A C 1
ATOM 690 O O . VAL A 1 88 ? 0.546 3.198 -1.855 1.00 94.88 88 VAL A O 1
ATOM 693 N N . ILE A 1 89 ? -1.581 3.898 -1.661 1.00 96.31 89 ILE A N 1
ATOM 694 C CA . ILE A 1 89 ? -1.499 4.327 -0.262 1.00 96.31 89 ILE A CA 1
ATOM 695 C C . ILE A 1 89 ? -2.623 3.642 0.509 1.00 96.31 89 ILE A C 1
ATOM 697 O O . ILE A 1 89 ? -3.759 3.607 0.040 1.00 96.31 89 ILE A O 1
ATOM 701 N N . PHE A 1 90 ? -2.321 3.095 1.678 1.00 97.75 90 PHE A N 1
ATOM 702 C CA . PHE A 1 90 ? -3.323 2.583 2.614 1.00 97.75 90 PHE A CA 1
ATOM 703 C C . PHE A 1 90 ? -2.781 2.626 4.039 1.00 97.75 90 PHE A C 1
ATOM 705 O O . PHE A 1 90 ? -1.592 2.856 4.244 1.00 97.75 90 PHE A O 1
ATOM 712 N N . PHE A 1 91 ? -3.646 2.415 5.025 1.00 97.62 91 PHE A N 1
ATOM 713 C CA . PHE A 1 91 ? -3.250 2.362 6.428 1.00 97.62 91 PHE A CA 1
ATOM 714 C C . PHE A 1 91 ? -3.399 0.951 6.969 1.00 97.62 91 PHE A C 1
ATOM 716 O O . PHE A 1 91 ? -4.360 0.242 6.657 1.00 97.62 91 PHE A O 1
ATOM 723 N N . VAL A 1 92 ? -2.460 0.569 7.825 1.00 96.81 92 VAL A N 1
ATOM 724 C CA . VAL A 1 92 ? -2.585 -0.623 8.655 1.00 96.81 92 VAL A CA 1
ATOM 725 C C . VAL A 1 92 ? -2.620 -0.244 10.122 1.00 96.81 92 VAL A C 1
ATOM 727 O O . VAL A 1 92 ? -2.067 0.778 10.530 1.00 96.81 92 VAL A O 1
ATOM 730 N N . LYS A 1 93 ? -3.265 -1.091 10.915 1.00 96.12 93 LYS A N 1
ATOM 731 C CA . LYS A 1 93 ? -3.267 -1.020 12.365 1.00 96.12 93 LYS A CA 1
ATOM 732 C C . LYS A 1 93 ? -2.557 -2.246 12.923 1.00 96.12 93 LYS A C 1
ATOM 734 O O . LYS A 1 93 ? -2.962 -3.371 12.625 1.00 96.12 93 LYS A O 1
ATOM 739 N N . ILE A 1 94 ? -1.510 -2.002 13.708 1.00 95.12 94 ILE A N 1
ATOM 740 C CA . ILE A 1 94 ? -0.680 -3.016 14.373 1.00 95.12 94 ILE A CA 1
ATOM 741 C C . ILE A 1 94 ? -0.630 -2.647 15.852 1.00 95.12 94 ILE A C 1
ATOM 743 O O . ILE A 1 94 ? -0.303 -1.511 16.189 1.00 95.12 94 ILE A O 1
ATOM 747 N N . ASN A 1 95 ? -1.017 -3.569 16.737 1.00 91.88 95 ASN A N 1
ATOM 748 C CA . ASN A 1 95 ? -1.052 -3.345 18.192 1.00 91.88 95 ASN A CA 1
ATOM 749 C C . ASN A 1 95 ? -1.802 -2.067 18.620 1.00 91.88 95 ASN A C 1
ATOM 751 O O . ASN A 1 95 ? -1.430 -1.402 19.581 1.00 91.88 95 ASN A O 1
ATOM 755 N N . GLY A 1 96 ? -2.851 -1.685 17.886 1.00 92.19 96 GLY A N 1
ATOM 756 C CA . GLY A 1 96 ? -3.609 -0.462 18.169 1.00 92.19 96 GLY A CA 1
ATOM 757 C C . GLY A 1 96 ? -3.108 0.797 17.452 1.00 92.19 96 GLY A C 1
ATOM 758 O O . GLY A 1 96 ? -3.888 1.737 17.306 1.00 92.19 96 GLY A O 1
ATOM 759 N N . ASN A 1 97 ? -1.880 0.791 16.935 1.00 94.81 97 ASN A N 1
ATOM 760 C CA . ASN A 1 97 ? -1.233 1.941 16.309 1.00 94.81 97 ASN A CA 1
ATOM 761 C C . ASN A 1 97 ? -1.435 1.968 14.794 1.00 94.81 97 ASN A C 1
ATOM 763 O O . ASN A 1 97 ? -1.423 0.922 14.147 1.00 94.81 97 ASN A O 1
ATOM 767 N N . LEU A 1 98 ? -1.595 3.168 14.232 1.00 95.88 98 LEU A N 1
ATOM 768 C CA . LEU A 1 98 ? -1.799 3.389 12.800 1.00 95.88 98 LEU A CA 1
ATOM 769 C C . LEU A 1 98 ? -0.475 3.669 12.087 1.00 95.88 98 LEU A C 1
ATOM 771 O O . LEU A 1 98 ? 0.287 4.539 12.507 1.00 95.88 98 LEU A O 1
ATOM 775 N N . TYR A 1 99 ? -0.258 2.982 10.967 1.00 96.25 99 TYR A N 1
ATOM 776 C CA . TYR A 1 99 ? 0.908 3.164 10.109 1.00 96.25 99 TYR A CA 1
ATOM 777 C C . TYR A 1 99 ? 0.466 3.335 8.652 1.00 96.25 99 TYR A C 1
ATOM 779 O O . TYR A 1 99 ? -0.177 2.432 8.100 1.00 96.25 99 TYR A O 1
ATOM 787 N N . PRO A 1 100 ? 0.796 4.462 8.000 1.00 96.88 100 PRO A N 1
ATOM 788 C CA . PRO A 1 100 ? 0.608 4.587 6.565 1.00 96.88 100 PRO A CA 1
ATOM 789 C C . PRO A 1 100 ? 1.616 3.707 5.819 1.00 96.88 100 PRO A C 1
ATOM 791 O O . PRO A 1 100 ? 2.811 3.696 6.124 1.00 96.88 100 PRO A O 1
ATOM 794 N N . ILE A 1 101 ? 1.121 2.989 4.813 1.00 96.00 101 ILE A N 1
ATOM 795 C CA . ILE A 1 101 ? 1.908 2.204 3.867 1.00 96.00 101 ILE A CA 1
ATOM 796 C C . ILE A 1 101 ? 1.863 2.884 2.503 1.00 96.00 101 ILE A C 1
ATOM 798 O O . ILE A 1 101 ? 0.797 3.068 1.911 1.00 96.00 101 ILE A O 1
ATOM 802 N N . PHE A 1 102 ? 3.045 3.204 1.988 1.00 94.56 102 PHE A N 1
ATOM 803 C CA . PHE A 1 102 ? 3.261 3.749 0.657 1.00 94.56 102 PHE A CA 1
ATOM 804 C C . PHE A 1 102 ? 3.865 2.666 -0.223 1.00 94.56 102 PHE A C 1
ATOM 806 O O . PHE A 1 102 ? 5.011 2.271 -0.027 1.00 94.56 102 PHE A O 1
ATOM 813 N N . VAL A 1 103 ? 3.097 2.167 -1.187 1.00 93.00 103 VAL A N 1
ATOM 814 C CA . VAL A 1 103 ? 3.555 1.122 -2.104 1.00 93.00 103 VAL A CA 1
ATOM 815 C C . VAL A 1 103 ? 4.018 1.747 -3.401 1.00 93.00 103 VAL A C 1
ATOM 817 O O . VAL A 1 103 ? 3.256 2.473 -4.032 1.00 93.00 103 VAL A O 1
ATOM 820 N N . GLN A 1 104 ? 5.217 1.391 -3.844 1.00 90.00 104 GLN A N 1
ATOM 821 C CA . GLN A 1 104 ? 5.721 1.692 -5.173 1.00 90.00 104 GLN A CA 1
ATOM 822 C C . GLN A 1 104 ? 5.939 0.397 -5.963 1.00 90.00 104 GLN A C 1
ATOM 824 O O . GLN A 1 104 ? 6.710 -0.479 -5.569 1.00 90.00 104 GLN A O 1
ATOM 829 N N . LEU A 1 105 ? 5.285 0.291 -7.111 1.00 85.81 105 LEU A N 1
ATOM 830 C CA . LEU A 1 105 ? 5.444 -0.781 -8.078 1.00 85.81 105 LEU A CA 1
ATOM 831 C C . LEU A 1 105 ? 6.525 -0.400 -9.080 1.00 85.81 105 LEU A C 1
ATOM 833 O O . LEU A 1 105 ? 6.324 0.391 -10.002 1.00 85.81 105 LEU A O 1
ATOM 837 N N . LYS A 1 106 ? 7.690 -1.020 -8.959 1.00 78.50 106 LYS A N 1
ATOM 838 C CA . LYS A 1 106 ? 8.766 -0.857 -9.933 1.00 78.50 106 LYS A CA 1
ATOM 839 C C . LYS A 1 106 ? 8.706 -1.987 -10.947 1.00 78.50 106 LYS A C 1
ATOM 841 O O . LYS A 1 106 ? 9.558 -2.867 -10.973 1.00 78.50 106 LYS A O 1
ATOM 846 N N . LEU A 1 107 ? 7.715 -1.915 -11.833 1.00 65.19 107 LEU A N 1
ATOM 847 C CA . LEU A 1 107 ? 7.644 -2.760 -13.024 1.00 65.19 107 LEU A CA 1
ATOM 848 C C . LEU A 1 107 ? 8.674 -2.264 -14.047 1.00 65.19 107 LEU A C 1
ATOM 850 O O . LEU A 1 107 ? 8.346 -1.520 -14.971 1.00 65.19 107 LEU A O 1
ATOM 854 N N . ARG A 1 108 ? 9.951 -2.612 -13.870 1.00 53.41 108 ARG A N 1
ATOM 855 C CA . ARG A 1 108 ? 10.958 -2.282 -14.884 1.00 53.41 108 ARG A CA 1
ATOM 856 C C . ARG A 1 108 ? 10.840 -3.234 -16.061 1.00 53.41 108 ARG A C 1
ATOM 858 O O . ARG A 1 108 ? 10.730 -4.444 -15.904 1.00 53.41 108 ARG A O 1
ATOM 865 N N . GLN A 1 109 ? 10.881 -2.682 -17.266 1.00 45.62 109 GLN A N 1
ATOM 866 C CA . GLN A 1 109 ? 11.242 -3.488 -18.421 1.00 45.62 109 GLN A CA 1
ATOM 867 C C . GLN A 1 109 ? 12.692 -3.933 -18.228 1.00 45.62 109 GLN A C 1
ATOM 869 O O . GLN A 1 109 ? 13.528 -3.133 -17.800 1.00 45.62 109 GLN A O 1
ATOM 874 N N . VAL A 1 110 ? 12.973 -5.203 -18.514 1.00 49.25 110 VAL A N 1
ATOM 875 C CA . VAL A 1 110 ? 14.343 -5.684 -18.681 1.00 49.25 110 VAL A CA 1
ATOM 876 C C . VAL A 1 110 ? 14.948 -4.829 -19.788 1.00 49.25 110 VAL A C 1
ATOM 878 O O . VAL A 1 110 ? 14.581 -4.969 -20.950 1.00 49.25 110 VAL A O 1
ATOM 881 N N . LEU A 1 111 ? 15.797 -3.872 -19.422 1.00 47.62 111 LEU A N 1
ATOM 882 C CA . LEU A 1 111 ? 16.588 -3.144 -20.400 1.00 47.62 111 LEU A CA 1
ATOM 883 C C . LEU A 1 111 ? 17.786 -4.027 -20.715 1.00 47.62 111 LEU A C 1
ATOM 885 O O . LEU A 1 111 ? 18.537 -4.409 -19.813 1.00 47.62 111 LEU A O 1
ATOM 889 N N . GLU A 1 112 ? 17.961 -4.372 -21.987 1.00 53.22 112 GLU A N 1
ATOM 890 C CA . GLU A 1 112 ? 19.157 -5.083 -22.409 1.00 53.22 112 GLU A CA 1
ATOM 891 C C . GLU A 1 112 ? 20.400 -4.276 -22.003 1.00 53.22 112 GLU A C 1
ATOM 893 O O . GLU A 1 112 ? 20.409 -3.042 -22.033 1.00 53.22 112 GLU A O 1
ATOM 898 N N . LYS A 1 113 ? 21.490 -4.956 -21.623 1.00 55.88 113 LYS A N 1
ATOM 899 C CA . LYS A 1 113 ? 22.742 -4.291 -21.201 1.00 55.88 113 LYS A CA 1
ATOM 900 C C . LYS A 1 113 ? 23.249 -3.276 -22.242 1.00 55.88 113 LYS A C 1
ATOM 902 O O . LYS A 1 113 ? 23.900 -2.296 -21.883 1.00 55.88 113 LYS A O 1
ATOM 907 N N . SER A 1 114 ? 22.964 -3.520 -23.519 1.00 59.78 114 SER A N 1
ATOM 908 C CA . SER A 1 114 ? 23.206 -2.628 -24.659 1.00 59.78 114 SER A CA 1
ATOM 909 C C . SER A 1 114 ? 22.444 -1.302 -24.534 1.00 59.78 114 SER A C 1
ATOM 911 O O . SER A 1 114 ? 23.043 -0.236 -24.690 1.00 59.78 114 SER A O 1
ATOM 913 N N . ASP A 1 115 ? 21.159 -1.355 -24.200 1.00 59.03 115 ASP A N 1
ATOM 914 C CA . ASP A 1 115 ? 20.292 -0.189 -24.036 1.00 59.03 115 ASP A CA 1
ATOM 915 C C . ASP A 1 115 ? 20.600 0.571 -22.748 1.00 59.03 115 ASP A C 1
ATOM 917 O O . ASP A 1 115 ? 20.619 1.801 -22.755 1.00 59.03 115 ASP A O 1
ATOM 921 N N . VAL A 1 116 ? 20.967 -0.136 -21.673 1.00 58.62 116 VAL A N 1
ATOM 922 C CA . VAL A 1 116 ? 21.476 0.488 -20.441 1.00 58.62 116 VAL A CA 1
ATOM 923 C C . VAL A 1 116 ? 22.757 1.276 -20.723 1.00 58.62 116 VAL A C 1
ATOM 925 O O . VAL A 1 116 ? 22.866 2.426 -20.308 1.00 58.62 116 VAL A O 1
ATOM 928 N N . LYS A 1 117 ? 23.712 0.713 -21.476 1.00 61.25 117 LYS A N 1
ATOM 929 C CA . LYS A 1 117 ? 24.942 1.427 -21.868 1.00 61.25 117 LYS A CA 1
ATOM 930 C C . LYS A 1 117 ? 24.650 2.654 -22.733 1.00 61.25 117 LYS A C 1
ATOM 932 O O . LYS A 1 117 ? 25.241 3.705 -22.498 1.00 61.25 117 LYS A O 1
ATOM 937 N N . LYS A 1 118 ? 23.729 2.547 -23.698 1.00 65.75 118 LYS A N 1
ATOM 938 C CA . LYS A 1 118 ? 23.303 3.685 -24.531 1.00 65.75 118 LYS A CA 1
ATOM 939 C C . LYS A 1 118 ? 22.629 4.776 -23.698 1.00 65.75 118 LYS A C 1
ATOM 941 O O . LYS A 1 118 ? 22.973 5.944 -23.844 1.00 65.75 118 LYS A O 1
ATOM 946 N N . ALA A 1 119 ? 21.720 4.409 -22.797 1.00 59.56 119 ALA A N 1
ATOM 947 C CA . ALA A 1 119 ? 21.045 5.351 -21.913 1.00 59.56 119 ALA A CA 1
ATOM 948 C C . ALA A 1 119 ? 22.031 6.020 -20.939 1.00 59.56 119 ALA A C 1
ATOM 950 O O . ALA A 1 119 ? 22.035 7.243 -20.822 1.00 59.56 119 ALA A O 1
ATOM 951 N N . LEU A 1 120 ? 22.933 5.258 -20.310 1.00 59.69 120 LEU A N 1
ATOM 952 C CA . LEU A 1 120 ? 23.988 5.804 -19.446 1.00 59.69 120 LEU A CA 1
ATOM 953 C C . LEU A 1 120 ? 24.922 6.756 -20.204 1.00 59.69 120 LEU A C 1
ATOM 955 O O . LEU A 1 120 ? 25.313 7.784 -19.659 1.00 59.69 120 LEU A O 1
ATOM 959 N N . ALA A 1 121 ? 25.223 6.478 -21.475 1.00 65.31 121 ALA A N 1
ATOM 960 C CA . ALA A 1 121 ? 26.007 7.390 -22.304 1.00 65.31 121 ALA A CA 1
ATOM 961 C C . ALA A 1 121 ? 25.314 8.754 -22.489 1.00 65.31 121 ALA A C 1
ATOM 963 O O . ALA A 1 121 ? 25.997 9.778 -22.503 1.00 65.31 121 ALA A O 1
ATOM 964 N N . THR A 1 122 ? 23.976 8.801 -22.551 1.00 61.47 122 THR A N 1
ATOM 965 C CA . THR A 1 122 ? 23.226 10.070 -22.674 1.00 61.47 122 THR A CA 1
ATOM 966 C C . THR A 1 122 ? 23.221 10.931 -21.408 1.00 61.47 122 THR A C 1
ATOM 968 O O . THR A 1 122 ? 23.028 12.140 -21.520 1.00 61.47 122 THR A O 1
ATOM 971 N N . VAL A 1 123 ? 23.460 10.338 -20.232 1.00 52.69 123 VAL A N 1
ATOM 972 C CA . VAL A 1 123 ? 23.580 11.039 -18.934 1.00 52.69 123 VAL A CA 1
ATOM 973 C C . VAL A 1 123 ? 25.025 11.131 -18.440 1.00 52.69 123 VAL A C 1
ATOM 975 O O . VAL A 1 123 ? 25.272 11.588 -17.327 1.00 52.69 123 VAL A O 1
ATOM 978 N N . SER A 1 124 ? 25.991 10.698 -19.255 1.00 64.94 124 SER A N 1
ATOM 979 C CA . SER A 1 124 ? 27.409 10.860 -18.941 1.00 64.94 124 SER A CA 1
ATOM 980 C C . SER A 1 124 ? 27.747 12.342 -18.791 1.00 64.94 124 SER A C 1
ATOM 982 O O . SER A 1 124 ? 27.210 13.182 -19.518 1.00 64.94 124 SER A O 1
ATOM 984 N N . SER A 1 125 ? 28.661 12.662 -17.872 1.00 58.03 125 SER A N 1
ATOM 985 C CA . SER A 1 125 ? 29.126 14.035 -17.634 1.00 58.03 125 SER A CA 1
ATOM 986 C C . SER A 1 125 ? 29.529 14.734 -18.932 1.00 58.03 125 SER A C 1
ATOM 988 O O . SER A 1 125 ? 29.189 15.889 -19.136 1.00 58.03 125 SER A O 1
ATOM 990 N N . HIS A 1 126 ? 30.144 14.004 -19.862 1.00 63.88 126 HIS A N 1
ATOM 991 C CA . HIS A 1 126 ? 30.514 14.502 -21.183 1.00 63.88 126 HIS A CA 1
ATOM 992 C C . HIS A 1 126 ? 29.303 14.854 -22.072 1.00 63.88 126 HIS A C 1
ATOM 994 O O . HIS A 1 126 ? 29.318 15.863 -22.773 1.00 63.88 126 HIS A O 1
ATOM 1000 N N . ALA A 1 127 ? 28.238 14.046 -22.064 1.00 60.91 127 ALA A N 1
ATOM 1001 C CA . ALA A 1 127 ? 27.019 14.334 -22.825 1.00 60.91 127 ALA A CA 1
ATOM 1002 C C . ALA A 1 127 ? 26.212 15.494 -22.218 1.00 60.91 127 ALA A C 1
ATOM 1004 O O . ALA A 1 127 ? 25.616 16.274 -22.962 1.00 60.91 127 ALA A O 1
ATOM 1005 N N . VAL A 1 128 ? 26.215 15.618 -20.887 1.00 65.56 128 VAL A N 1
ATOM 1006 C CA . VAL A 1 128 ? 25.594 16.739 -20.167 1.00 65.56 128 VAL A CA 1
ATOM 1007 C C . VAL A 1 128 ? 26.387 18.023 -20.399 1.00 65.56 128 VAL A C 1
ATOM 1009 O O . VAL A 1 128 ? 25.791 19.014 -20.806 1.00 65.56 128 VAL A O 1
ATOM 1012 N N . GLN A 1 129 ? 27.716 17.989 -20.266 1.00 69.44 129 GLN A N 1
ATOM 1013 C CA . GLN A 1 129 ? 28.592 19.132 -20.531 1.00 69.44 129 GLN A CA 1
ATOM 1014 C C . GLN A 1 129 ? 28.428 19.628 -21.967 1.00 69.44 129 GLN A C 1
ATOM 1016 O O . GLN A 1 129 ? 28.123 20.790 -22.175 1.00 69.44 129 GLN A O 1
ATOM 1021 N N . LYS A 1 130 ? 28.447 18.726 -22.955 1.00 69.81 130 LYS A N 1
ATOM 1022 C CA . LYS A 1 130 ? 28.228 19.088 -24.362 1.00 69.81 130 LYS A CA 1
ATOM 1023 C C . LYS A 1 130 ? 26.860 19.734 -24.624 1.00 69.81 130 LYS A C 1
ATOM 1025 O O . LYS A 1 130 ? 26.728 20.523 -25.558 1.00 69.81 130 LYS A O 1
ATOM 1030 N N . LYS A 1 131 ? 25.823 19.379 -23.856 1.00 69.44 131 LYS A N 1
ATOM 1031 C CA . LYS A 1 131 ? 24.511 20.040 -23.942 1.00 69.44 131 LYS A CA 1
ATOM 1032 C C . LYS A 1 131 ? 24.515 21.400 -23.251 1.00 69.44 131 LYS A C 1
ATOM 1034 O O . LYS A 1 131 ? 23.955 22.325 -23.824 1.00 69.44 131 LYS A O 1
ATOM 1039 N N . MET A 1 132 ? 25.166 21.520 -22.093 1.00 67.75 132 MET A N 1
ATOM 1040 C CA . MET A 1 132 ? 25.333 22.797 -21.393 1.00 67.75 132 MET A CA 1
ATOM 1041 C C . MET A 1 132 ? 26.140 23.787 -22.233 1.00 67.75 132 MET A C 1
ATOM 1043 O O . MET A 1 132 ? 25.685 24.905 -22.420 1.00 67.75 132 MET A O 1
ATOM 1047 N N . ASP A 1 133 ? 27.247 23.354 -22.838 1.00 75.19 133 ASP A N 1
ATOM 1048 C CA . ASP A 1 133 ? 28.071 24.188 -23.719 1.00 75.19 133 ASP A CA 1
ATOM 1049 C C . ASP A 1 133 ? 27.249 24.686 -24.922 1.00 75.19 133 ASP A C 1
ATOM 1051 O O . ASP A 1 133 ? 27.301 25.858 -25.285 1.00 75.19 133 ASP A O 1
ATOM 1055 N N . LYS A 1 134 ? 26.412 23.813 -25.503 1.00 73.88 134 LYS A N 1
ATOM 1056 C CA . LYS A 1 134 ? 25.551 24.154 -26.644 1.00 73.88 134 LYS A CA 1
ATOM 1057 C C . LYS A 1 134 ? 24.374 25.065 -26.265 1.00 73.88 134 LYS A C 1
ATOM 1059 O O . LYS A 1 134 ? 23.953 25.884 -27.079 1.00 73.88 134 LYS A O 1
ATOM 1064 N N . GLU A 1 135 ? 23.817 24.928 -25.061 1.00 72.44 135 GLU A N 1
ATOM 1065 C CA . GLU A 1 135 ? 22.811 25.863 -24.536 1.00 72.44 135 GLU A CA 1
ATOM 1066 C C . GLU A 1 135 ? 23.427 27.209 -24.147 1.00 72.44 135 GLU A C 1
ATOM 1068 O O . GLU A 1 135 ? 22.804 28.244 -24.373 1.00 72.44 135 GLU A O 1
ATOM 1073 N N . GLN A 1 136 ? 24.656 27.213 -23.633 1.00 72.94 136 GLN A N 1
ATOM 1074 C CA . GLN A 1 136 ? 25.398 28.421 -23.292 1.00 72.94 136 GLN A CA 1
ATOM 1075 C C . GLN A 1 136 ? 25.765 29.222 -24.547 1.00 72.94 136 GLN A C 1
ATOM 1077 O O . GLN A 1 136 ? 25.530 30.426 -24.587 1.00 72.94 136 GLN A O 1
ATOM 1082 N N . GLU A 1 137 ? 26.209 28.550 -25.611 1.00 76.75 137 GLU A N 1
ATOM 1083 C CA . GLU A 1 137 ? 26.463 29.170 -26.917 1.00 76.75 137 GLU A CA 1
ATOM 1084 C C . GLU A 1 137 ? 25.179 29.782 -27.513 1.00 76.75 137 GLU A C 1
ATOM 1086 O O . GLU A 1 137 ? 25.186 30.906 -28.019 1.00 76.75 137 GLU A O 1
ATOM 1091 N N . LYS A 1 138 ? 24.038 29.093 -27.364 1.00 79.44 138 LYS A N 1
ATOM 1092 C CA . LYS A 1 138 ? 22.732 29.603 -27.804 1.00 79.44 138 LYS A CA 1
ATOM 1093 C C . LYS A 1 138 ? 22.261 30.807 -26.976 1.00 79.44 138 LYS A C 1
ATOM 1095 O O . LYS A 1 138 ? 21.737 31.764 -27.545 1.00 79.44 138 LYS A O 1
ATOM 1100 N N . MET A 1 139 ? 22.463 30.783 -25.656 1.00 72.88 139 MET A N 1
ATOM 1101 C CA . MET A 1 139 ? 22.148 31.917 -24.781 1.00 72.88 139 MET A CA 1
ATOM 1102 C C . MET A 1 139 ? 23.019 33.131 -25.094 1.00 72.88 139 MET A C 1
ATOM 1104 O O . MET A 1 139 ? 22.488 34.234 -25.155 1.00 72.88 139 MET A O 1
ATOM 1108 N N . GLU A 1 140 ? 24.317 32.960 -25.356 1.00 76.25 140 GLU A N 1
ATOM 1109 C CA . GLU A 1 140 ? 25.192 34.072 -25.749 1.00 76.25 140 GLU A CA 1
ATOM 1110 C C . GLU A 1 140 ? 24.772 34.699 -27.087 1.00 76.25 140 GLU A C 1
ATOM 1112 O O . GLU A 1 140 ? 24.835 35.921 -27.260 1.00 76.25 140 GLU A O 1
ATOM 1117 N N . GLU A 1 141 ? 24.309 33.887 -28.039 1.00 76.69 141 GLU A N 1
ATOM 1118 C CA . GLU A 1 141 ? 23.806 34.374 -29.324 1.00 76.69 141 GLU A CA 1
ATOM 1119 C C . GLU A 1 141 ? 22.470 35.131 -29.175 1.00 76.69 141 GLU A C 1
ATOM 1121 O O . GLU A 1 141 ? 22.277 36.191 -29.784 1.00 76.69 141 GLU A O 1
ATOM 1126 N N . GLU A 1 142 ? 21.568 34.648 -28.313 1.00 78.12 142 GLU A N 1
ATOM 1127 C CA . GLU A 1 142 ? 20.319 35.338 -27.959 1.00 78.12 142 GLU A CA 1
ATOM 1128 C C . GLU A 1 142 ? 20.567 36.619 -27.150 1.00 78.12 142 GLU A C 1
ATOM 1130 O O . GLU A 1 142 ? 19.914 37.634 -27.399 1.00 78.12 142 GLU A O 1
ATOM 1135 N N . GLN A 1 143 ? 21.555 36.635 -26.253 1.00 71.25 143 GLN A N 1
ATOM 1136 C CA . GLN A 1 143 ? 21.926 37.810 -25.463 1.00 71.25 143 GLN A CA 1
ATOM 1137 C C . GLN A 1 143 ? 22.519 38.909 -26.355 1.00 71.25 143 GLN A C 1
ATOM 1139 O O . GLN A 1 143 ? 22.125 40.070 -26.243 1.00 71.25 143 GLN A O 1
ATOM 1144 N N . LYS A 1 144 ? 23.352 38.546 -27.343 1.00 75.75 144 LYS A N 1
ATOM 1145 C CA . LYS A 1 144 ? 23.843 39.473 -28.383 1.00 75.75 144 LYS A CA 1
ATOM 1146 C C . LYS A 1 144 ? 22.720 40.013 -29.277 1.00 75.75 144 LYS A C 1
ATOM 1148 O O . LYS A 1 144 ? 22.817 41.144 -29.762 1.00 75.75 144 LYS A O 1
ATOM 1153 N N . LYS A 1 145 ? 21.653 39.238 -29.516 1.00 75.56 145 LYS A N 1
ATOM 1154 C CA . LYS A 1 145 ? 20.450 39.715 -30.225 1.00 75.56 145 LYS A CA 1
ATOM 1155 C C . LYS A 1 145 ? 19.624 40.670 -29.363 1.00 75.56 145 LYS A C 1
ATOM 1157 O O . LYS A 1 145 ? 19.296 41.756 -29.839 1.00 75.56 145 LYS A O 1
ATOM 1162 N N . MET A 1 146 ? 19.368 40.327 -28.101 1.00 70.19 146 MET A N 1
ATOM 1163 C CA . MET A 1 146 ? 18.630 41.181 -27.166 1.00 70.19 146 MET A CA 1
ATOM 1164 C C . MET A 1 146 ? 19.360 42.490 -26.861 1.00 70.19 146 MET A C 1
ATOM 1166 O O . MET A 1 146 ? 18.714 43.527 -26.764 1.00 70.19 146 MET A O 1
ATOM 1170 N N . GLU A 1 147 ? 20.691 42.499 -26.775 1.00 67.88 147 GLU A N 1
ATOM 1171 C CA . GLU A 1 147 ? 21.462 43.728 -26.540 1.00 67.88 147 GLU A CA 1
ATOM 1172 C C . GLU A 1 147 ? 21.379 44.698 -27.737 1.00 67.88 147 GLU A C 1
ATOM 1174 O O . GLU A 1 147 ? 21.281 45.919 -27.571 1.00 67.88 147 GLU A O 1
ATOM 1179 N N . LYS A 1 148 ? 21.323 44.162 -28.967 1.00 66.56 148 LYS A N 1
ATOM 1180 C CA . LYS A 1 148 ? 21.051 44.949 -30.185 1.00 66.56 148 LYS A CA 1
ATOM 1181 C C . LYS A 1 148 ? 19.618 45.491 -30.226 1.00 66.56 148 LYS A C 1
ATOM 1183 O O . LYS A 1 148 ? 19.388 46.548 -30.814 1.00 66.56 148 LYS A O 1
ATOM 1188 N N . GLU A 1 149 ? 18.671 44.798 -29.602 1.00 61.84 149 GLU A N 1
ATOM 1189 C CA . GLU A 1 149 ? 17.255 45.174 -29.564 1.00 61.84 149 GLU A CA 1
ATOM 1190 C C . GLU A 1 149 ? 16.933 46.153 -28.414 1.00 61.84 149 GLU A C 1
ATOM 1192 O O . GLU A 1 149 ? 16.206 47.128 -28.616 1.00 61.84 149 GLU A O 1
ATOM 1197 N N . GLN A 1 150 ? 17.578 46.009 -27.250 1.00 58.78 150 GLN A N 1
ATOM 1198 C CA . GLN A 1 150 ? 17.491 46.946 -26.121 1.00 58.78 150 GLN A CA 1
ATOM 1199 C C . GLN A 1 150 ? 18.104 48.315 -26.447 1.00 58.78 150 GLN A C 1
ATOM 1201 O O . GLN A 1 150 ? 17.512 49.338 -26.095 1.00 58.78 150 GLN A O 1
ATOM 1206 N N . LYS A 1 151 ? 19.200 48.374 -27.224 1.00 58.38 151 LYS A N 1
ATOM 1207 C CA . LYS A 1 151 ? 19.731 49.648 -27.758 1.00 58.38 151 LYS A CA 1
ATOM 1208 C C . LYS A 1 151 ? 18.750 50.374 -28.692 1.00 58.38 151 LYS A C 1
ATOM 1210 O O . LYS A 1 151 ? 18.885 51.579 -28.886 1.00 58.38 151 LYS A O 1
ATOM 1215 N N . LYS A 1 152 ? 17.738 49.681 -29.232 1.00 55.84 152 LYS A N 1
ATOM 1216 C CA . LYS A 1 152 ? 16.634 50.282 -30.002 1.00 55.84 152 LYS A CA 1
ATOM 1217 C C . LYS A 1 152 ? 15.428 50.691 -29.145 1.00 55.84 152 LYS A C 1
ATOM 1219 O O . LYS A 1 152 ? 14.691 51.576 -29.567 1.00 55.84 152 LYS A O 1
ATOM 1224 N N . GLN A 1 153 ? 15.223 50.095 -27.967 1.00 53.56 153 GLN A N 1
ATOM 1225 C CA . GLN A 1 153 ? 14.030 50.330 -27.133 1.00 53.56 153 GLN A CA 1
ATOM 1226 C C . GLN A 1 153 ? 14.256 51.221 -25.900 1.00 53.56 153 GLN A C 1
ATOM 1228 O O . GLN A 1 153 ? 13.283 51.667 -25.292 1.00 53.56 153 GLN A O 1
ATOM 1233 N N . GLN A 1 154 ? 15.495 51.608 -25.579 1.00 49.97 154 GLN A N 1
ATOM 1234 C CA . GLN A 1 154 ? 15.807 52.543 -24.485 1.00 49.97 154 GLN A CA 1
ATOM 1235 C C . GLN A 1 154 ? 15.474 54.020 -24.814 1.00 49.97 154 GLN A C 1
ATOM 1237 O O . GLN A 1 154 ? 16.213 54.944 -24.480 1.00 49.97 154 GLN A O 1
ATOM 1242 N N . LYS A 1 155 ? 14.333 54.248 -25.479 1.00 49.66 155 LYS A N 1
ATOM 1243 C CA . LYS A 1 155 ? 13.708 55.564 -25.670 1.00 49.66 155 LYS A CA 1
ATOM 1244 C C . LYS A 1 155 ? 12.218 55.603 -25.305 1.00 49.66 155 LYS A C 1
ATOM 1246 O O . LYS A 1 155 ? 11.580 56.622 -25.550 1.00 49.66 155 LYS A O 1
ATOM 1251 N N . LEU A 1 156 ? 11.653 54.561 -24.683 1.00 46.72 156 LEU A N 1
ATOM 1252 C CA . LEU A 1 156 ? 10.292 54.627 -24.148 1.00 46.72 156 LEU A CA 1
ATOM 1253 C C . LEU A 1 156 ? 10.143 53.962 -22.769 1.00 46.72 156 LEU A C 1
ATOM 1255 O O . LEU A 1 156 ? 10.215 52.749 -22.629 1.00 46.72 156 LEU A O 1
ATOM 1259 N N . ARG A 1 157 ? 9.757 54.826 -21.824 1.00 46.84 157 ARG A N 1
ATOM 1260 C CA . ARG A 1 157 ? 8.864 54.605 -20.675 1.00 46.84 157 ARG A CA 1
ATOM 1261 C C . ARG A 1 157 ? 9.444 54.106 -19.349 1.00 46.84 157 ARG A C 1
ATOM 1263 O O . ARG A 1 157 ? 9.749 52.943 -19.129 1.00 46.84 157 ARG A O 1
ATOM 1270 N N . GLN A 1 158 ? 9.439 55.079 -18.439 1.00 43.53 158 GLN A N 1
ATOM 1271 C CA . GLN A 1 158 ? 9.307 54.957 -16.996 1.00 43.53 158 GLN A CA 1
ATOM 1272 C C . GLN A 1 158 ? 7.916 54.445 -16.568 1.00 43.53 158 GLN A C 1
ATOM 1274 O O . GLN A 1 158 ? 6.929 54.638 -17.280 1.00 43.53 158 GLN A O 1
ATOM 1279 N N . GLN A 1 159 ? 7.892 53.971 -15.314 1.00 41.19 159 GLN A N 1
ATOM 1280 C CA . GLN A 1 159 ? 6.752 53.705 -14.419 1.00 41.19 159 GLN A CA 1
ATOM 1281 C C . GLN A 1 159 ? 5.940 52.447 -14.772 1.00 41.19 159 GLN A C 1
ATOM 1283 O O . GLN A 1 159 ? 5.551 52.234 -15.909 1.00 41.19 159 GLN A O 1
ATOM 1288 N N . LYS A 1 160 ? 5.615 51.567 -13.818 1.00 36.19 160 LYS A N 1
ATOM 1289 C CA . LYS A 1 160 ? 4.855 51.883 -12.603 1.00 36.19 160 LYS A CA 1
ATOM 1290 C C . LYS A 1 160 ? 4.913 50.711 -11.607 1.00 36.19 160 LYS A C 1
ATOM 1292 O O . LYS A 1 160 ? 4.920 49.549 -11.995 1.00 36.19 160 LYS A O 1
ATOM 1297 N N . SER A 1 161 ? 4.922 51.067 -10.332 1.00 44.00 161 SER A N 1
ATOM 1298 C CA . SER A 1 161 ? 4.799 50.242 -9.129 1.00 44.00 161 SER A CA 1
ATOM 1299 C C . SER A 1 161 ? 3.433 49.553 -9.004 1.00 44.00 161 SER A C 1
ATOM 1301 O O . SER A 1 161 ? 2.441 50.049 -9.533 1.00 44.00 161 SER A O 1
ATOM 1303 N N . THR A 1 162 ? 3.359 48.458 -8.240 1.00 31.81 162 THR A N 1
ATOM 1304 C CA . THR A 1 162 ? 2.109 47.964 -7.630 1.00 31.81 162 THR A CA 1
ATOM 1305 C C . THR A 1 162 ? 2.384 47.208 -6.325 1.00 31.81 162 THR A C 1
ATOM 1307 O O . THR A 1 162 ? 3.379 46.504 -6.189 1.00 31.81 162 THR A O 1
ATOM 1310 N N . SER A 1 163 ? 1.500 47.454 -5.359 1.00 34.84 163 SER A N 1
ATOM 1311 C CA . SER A 1 163 ? 1.503 47.052 -3.951 1.00 34.84 163 SER A CA 1
ATOM 1312 C C . SER A 1 163 ? 1.147 45.582 -3.713 1.00 34.84 163 SER A C 1
ATOM 1314 O O . SER A 1 163 ? 0.274 45.045 -4.392 1.00 34.84 163 SER A O 1
ATOM 1316 N N . SER A 1 164 ? 1.725 44.981 -2.673 1.00 31.61 164 SER A N 1
ATOM 1317 C CA . SER A 1 164 ? 1.330 43.679 -2.128 1.00 31.61 164 SER A CA 1
ATOM 1318 C C . SER A 1 164 ? 0.238 43.809 -1.055 1.00 31.61 164 SER A C 1
ATOM 1320 O O . SER A 1 164 ? 0.300 44.667 -0.178 1.00 31.61 164 SER A O 1
ATOM 1322 N N . VAL A 1 165 ? -0.754 42.921 -1.132 1.00 33.06 165 VAL A N 1
ATOM 1323 C CA . VAL A 1 165 ? -1.737 42.611 -0.078 1.00 33.06 165 VAL A CA 1
ATOM 1324 C C . VAL A 1 165 ? -1.236 41.360 0.668 1.00 33.06 165 VAL A C 1
ATOM 1326 O O . VAL A 1 165 ? -0.667 40.486 0.006 1.00 33.06 165 VAL A O 1
ATOM 1329 N N . PRO A 1 166 ? -1.407 41.220 1.998 1.00 41.31 166 PRO A N 1
ATOM 1330 C CA . PRO A 1 166 ? -0.967 40.028 2.719 1.00 41.31 166 PRO A CA 1
ATOM 1331 C C . PRO A 1 166 ? -1.958 38.874 2.516 1.00 41.31 166 PRO A C 1
ATOM 1333 O O . PRO A 1 166 ? -3.165 39.051 2.667 1.00 41.31 166 PRO A O 1
ATOM 1336 N N . SER A 1 167 ? -1.439 37.692 2.185 1.00 39.06 167 SER A N 1
ATOM 1337 C CA . SER A 1 167 ? -2.191 36.437 2.115 1.00 39.06 167 SER A CA 1
ATOM 1338 C C . SER A 1 167 ? -1.908 35.634 3.382 1.00 39.06 167 SER A C 1
ATOM 1340 O O . SER A 1 167 ? -0.763 35.245 3.602 1.00 39.06 167 SER A O 1
ATOM 1342 N N . ASP A 1 168 ? -2.940 35.341 4.172 1.00 46.03 168 ASP A N 1
ATOM 1343 C CA . ASP A 1 168 ? -2.902 34.265 5.166 1.00 46.03 168 ASP A CA 1
ATOM 1344 C C . ASP A 1 168 ? -2.694 32.938 4.425 1.00 46.03 168 ASP A C 1
ATOM 1346 O O . ASP A 1 168 ? -3.619 32.368 3.845 1.00 46.03 168 ASP A O 1
ATOM 1350 N N . GLN A 1 169 ? -1.450 32.468 4.373 1.00 43.34 169 GLN A N 1
ATOM 1351 C CA . GLN A 1 169 ? -1.122 31.137 3.880 1.00 43.34 169 GLN A CA 1
ATOM 1352 C C . GLN A 1 169 ? -1.057 30.191 5.075 1.00 43.34 169 GLN A C 1
ATOM 1354 O O . GLN A 1 169 ? -0.039 30.103 5.759 1.00 43.34 169 GLN A O 1
ATOM 1359 N N . GLN A 1 170 ? -2.152 29.467 5.323 1.00 52.62 170 GLN A N 1
ATOM 1360 C CA . GLN A 1 170 ? -2.071 28.234 6.100 1.00 52.62 170 GLN A CA 1
ATOM 1361 C C . GLN A 1 170 ? -1.099 27.300 5.381 1.00 52.62 170 GLN A C 1
ATOM 1363 O O . GLN A 1 170 ? -1.301 26.941 4.218 1.00 52.62 170 GLN A O 1
ATOM 1368 N N . GLN A 1 171 ? -0.014 26.965 6.070 1.00 51.94 171 GLN A N 1
ATOM 1369 C CA . GLN A 1 171 ? 1.013 26.075 5.562 1.00 51.94 171 GLN A CA 1
ATOM 1370 C C . GLN A 1 171 ? 0.361 24.727 5.200 1.00 51.94 171 GLN A C 1
ATOM 1372 O O . GLN A 1 171 ? -0.453 24.218 5.977 1.00 51.94 171 GLN A O 1
ATOM 1377 N N . PRO A 1 172 ? 0.640 24.164 4.011 1.00 63.00 172 PRO A N 1
ATOM 1378 C CA . PRO A 1 172 ? 0.075 22.879 3.629 1.00 63.00 172 PRO A CA 1
ATOM 1379 C C . PRO A 1 172 ? 0.500 21.807 4.645 1.00 63.00 172 PRO A C 1
ATOM 1381 O O . PRO A 1 172 ? 1.659 21.820 5.072 1.00 63.00 172 PRO A O 1
ATOM 1384 N N . PRO A 1 173 ? -0.409 20.895 5.036 1.00 70.38 173 PRO A N 1
ATOM 1385 C CA . PRO A 1 173 ? -0.100 19.874 6.025 1.00 70.38 173 PRO A CA 1
ATOM 1386 C C . PRO A 1 173 ? 1.049 18.992 5.557 1.00 70.38 173 PRO A C 1
ATOM 1388 O O . PRO A 1 173 ? 1.166 18.655 4.372 1.00 70.38 173 PRO A O 1
ATOM 1391 N N . GLN A 1 174 ? 1.898 18.637 6.509 1.00 82.50 174 GLN A N 1
ATOM 1392 C CA . GLN A 1 174 ? 3.082 17.828 6.284 1.00 82.50 174 GLN A CA 1
ATOM 1393 C C . GLN A 1 174 ? 2.741 16.345 6.435 1.00 82.50 174 GLN A C 1
ATOM 1395 O O . GLN A 1 174 ? 1.736 15.966 7.028 1.00 82.50 174 GLN A O 1
ATOM 1400 N N . LEU A 1 175 ? 3.594 15.463 5.908 1.00 83.50 175 LEU A N 1
ATOM 1401 C CA . LEU A 1 175 ? 3.386 14.016 6.037 1.00 83.50 175 LEU A CA 1
ATOM 1402 C C . LEU A 1 175 ? 3.337 13.559 7.509 1.00 83.50 175 LEU A C 1
ATOM 1404 O O . LEU A 1 175 ? 2.628 12.607 7.837 1.00 83.50 175 LEU A O 1
ATOM 1408 N N . GLN A 1 176 ? 4.064 14.260 8.382 1.00 86.50 176 GLN A N 1
ATOM 1409 C CA . GLN A 1 176 ? 4.094 14.029 9.828 1.00 86.50 176 GLN A CA 1
ATOM 1410 C C . GLN A 1 176 ? 2.698 14.110 10.457 1.00 86.50 176 GLN A C 1
ATOM 1412 O O . GLN A 1 176 ? 2.375 13.281 11.304 1.00 86.50 176 GLN A O 1
ATOM 1417 N N . ASP A 1 177 ? 1.834 15.000 9.958 1.00 86.75 177 ASP A N 1
ATOM 1418 C CA . ASP A 1 177 ? 0.458 15.168 10.444 1.00 86.75 177 ASP A CA 1
ATOM 1419 C C . ASP A 1 177 ? -0.393 13.898 10.250 1.00 86.75 177 ASP A C 1
ATOM 1421 O O . ASP A 1 177 ? -1.412 13.709 10.911 1.00 86.75 177 ASP A O 1
ATOM 1425 N N . TYR A 1 178 ? 0.030 12.998 9.355 1.00 89.38 178 TYR A N 1
ATOM 1426 C CA . TYR A 1 178 ? -0.664 11.748 9.042 1.00 89.38 178 TYR A CA 1
ATOM 1427 C C . TYR A 1 178 ? 0.055 10.494 9.545 1.00 89.38 178 TYR A C 1
ATOM 1429 O O . TYR A 1 178 ? -0.343 9.378 9.198 1.00 89.38 178 TYR A O 1
ATOM 1437 N N . CYS A 1 179 ? 1.101 10.656 10.356 1.00 91.56 179 CYS A N 1
ATOM 1438 C CA . CYS A 1 179 ? 1.862 9.561 10.948 1.00 91.56 179 CYS A CA 1
ATOM 1439 C C . CYS A 1 179 ? 1.814 9.680 12.480 1.00 91.56 179 CYS A C 1
ATOM 1441 O O . CYS A 1 179 ? 2.768 10.178 13.073 1.00 91.56 179 CYS A O 1
ATOM 1443 N N . PRO A 1 180 ? 0.741 9.213 13.150 1.00 89.12 180 PRO A N 1
ATOM 1444 C CA . PRO A 1 180 ? 0.554 9.417 14.594 1.00 89.12 180 PRO A CA 1
ATOM 1445 C C . PRO A 1 180 ? 1.692 8.866 15.463 1.00 89.12 180 PRO A C 1
ATOM 1447 O O . PRO A 1 180 ? 1.922 9.335 16.571 1.00 89.12 180 PRO A O 1
ATOM 1450 N N . THR A 1 181 ? 2.402 7.858 14.960 1.00 90.38 181 THR A N 1
ATOM 1451 C CA . THR A 1 181 ? 3.547 7.208 15.614 1.00 90.38 181 THR A CA 1
ATOM 1452 C C . THR A 1 181 ? 4.894 7.815 15.223 1.00 90.38 181 THR A C 1
ATOM 1454 O O . THR A 1 181 ? 5.936 7.293 15.610 1.00 90.38 181 THR A O 1
ATOM 1457 N N . GLY A 1 182 ? 4.901 8.839 14.366 1.00 90.94 182 GLY A N 1
ATOM 1458 C CA . GLY A 1 182 ? 6.107 9.322 13.700 1.00 90.94 182 GLY A CA 1
ATOM 1459 C C . GLY A 1 182 ? 6.725 8.300 12.740 1.00 90.94 182 GLY A C 1
ATOM 1460 O O . GLY A 1 182 ? 7.851 8.495 12.310 1.00 90.94 182 GLY A O 1
ATOM 1461 N N . THR A 1 183 ? 6.034 7.202 12.404 1.00 92.06 183 THR A N 1
ATOM 1462 C CA . THR A 1 183 ? 6.569 6.127 11.554 1.00 92.06 183 THR A CA 1
ATOM 1463 C C . THR A 1 183 ? 5.688 5.880 10.334 1.00 92.06 183 THR A C 1
ATOM 1465 O O . THR A 1 183 ? 4.464 5.804 10.449 1.00 92.06 183 THR A O 1
ATOM 1468 N N . TYR A 1 184 ? 6.308 5.657 9.174 1.00 93.50 184 TYR A N 1
ATOM 1469 C CA . TYR A 1 184 ? 5.631 5.166 7.971 1.00 93.50 184 TYR A CA 1
ATOM 1470 C C . TYR A 1 184 ? 6.380 4.004 7.322 1.00 93.50 184 TYR A C 1
ATOM 1472 O O . TYR A 1 184 ? 7.592 3.847 7.481 1.00 93.50 184 TYR A O 1
ATOM 1480 N N . ILE A 1 185 ? 5.649 3.198 6.552 1.00 93.25 185 ILE A N 1
ATOM 1481 C CA . ILE A 1 185 ? 6.199 2.053 5.829 1.00 93.25 185 ILE A CA 1
ATOM 1482 C C . ILE A 1 185 ? 6.300 2.409 4.344 1.00 93.25 185 ILE A C 1
ATOM 1484 O O . ILE A 1 185 ? 5.301 2.712 3.691 1.00 93.25 185 ILE A O 1
ATOM 1488 N N . SER A 1 186 ? 7.510 2.344 3.797 1.00 92.19 186 SER A N 1
ATOM 1489 C CA . SER A 1 186 ? 7.783 2.460 2.364 1.00 92.19 186 SER A CA 1
ATOM 1490 C C . SER A 1 186 ? 7.979 1.064 1.782 1.00 92.19 186 SER A C 1
ATOM 1492 O O . SER A 1 186 ? 8.956 0.387 2.094 1.00 92.19 186 SER A O 1
ATOM 1494 N N . MET A 1 187 ? 7.044 0.603 0.956 1.00 91.88 187 MET A N 1
ATOM 1495 C CA . MET A 1 187 ? 7.064 -0.731 0.360 1.00 91.88 187 MET A CA 1
ATOM 1496 C C . MET A 1 187 ? 7.371 -0.642 -1.134 1.00 91.88 187 MET A C 1
ATOM 1498 O O . MET A 1 187 ? 6.636 -0.015 -1.890 1.00 91.88 187 MET A O 1
ATOM 1502 N N . VAL A 1 188 ? 8.427 -1.309 -1.590 1.00 89.62 188 VAL A N 1
ATOM 1503 C CA . VAL A 1 188 ? 8.814 -1.341 -3.005 1.00 89.62 188 VAL A CA 1
ATOM 1504 C C . VAL A 1 188 ? 8.665 -2.758 -3.536 1.00 89.62 188 VAL A C 1
ATOM 1506 O O . VAL A 1 188 ? 9.327 -3.667 -3.046 1.00 89.62 188 VAL A O 1
ATOM 1509 N N . ILE A 1 189 ? 7.830 -2.941 -4.559 1.00 88.94 189 ILE A N 1
ATOM 1510 C CA . ILE A 1 189 ? 7.582 -4.239 -5.198 1.00 88.94 189 ILE A CA 1
ATOM 1511 C C . ILE A 1 189 ? 8.148 -4.213 -6.617 1.00 88.94 189 ILE A C 1
ATOM 1513 O O . ILE A 1 189 ? 7.714 -3.409 -7.444 1.00 88.94 189 ILE A O 1
ATOM 1517 N N . THR A 1 190 ? 9.114 -5.082 -6.912 1.00 86.94 190 THR A N 1
ATOM 1518 C CA . THR A 1 190 ? 9.735 -5.201 -8.243 1.00 86.94 190 THR A CA 1
ATOM 1519 C C . THR A 1 190 ? 9.252 -6.423 -9.024 1.00 86.94 190 THR A C 1
ATOM 1521 O O . THR A 1 190 ? 9.313 -6.418 -10.247 1.00 86.94 190 THR A O 1
ATOM 1524 N N . TYR A 1 191 ? 8.694 -7.441 -8.370 1.00 84.12 191 TYR A N 1
ATOM 1525 C CA . TYR A 1 191 ? 8.100 -8.604 -9.040 1.00 84.12 191 TYR A CA 1
ATOM 1526 C C . TYR A 1 191 ? 6.846 -8.207 -9.852 1.00 84.12 191 TYR A C 1
ATOM 1528 O O . TYR A 1 191 ? 6.048 -7.400 -9.368 1.00 84.12 191 TYR A O 1
ATOM 1536 N N . PRO A 1 192 ? 6.586 -8.760 -11.055 1.00 74.31 192 PRO A N 1
ATOM 1537 C CA . PRO A 1 192 ? 7.312 -9.816 -11.768 1.00 74.31 192 PRO A CA 1
ATOM 1538 C C . PRO A 1 192 ? 8.471 -9.325 -12.676 1.00 74.31 192 PRO A C 1
ATOM 1540 O O . PRO A 1 192 ? 8.855 -10.011 -13.622 1.00 74.31 192 PRO A O 1
ATOM 1543 N N . ALA A 1 193 ? 9.006 -8.123 -12.500 1.00 67.94 193 ALA A N 1
ATOM 1544 C CA . ALA A 1 193 ? 10.140 -7.691 -13.312 1.00 67.94 193 ALA A CA 1
ATOM 1545 C C . ALA A 1 193 ? 11.457 -8.284 -12.787 1.00 67.94 193 ALA A C 1
ATOM 1547 O O . ALA A 1 193 ? 11.764 -8.138 -11.608 1.00 67.94 193 ALA A O 1
ATOM 1548 N N . GLU A 1 194 ? 12.270 -8.864 -13.678 1.00 57.88 194 GLU A N 1
ATOM 1549 C CA . GLU A 1 194 ? 13.662 -9.179 -13.349 1.00 57.88 194 GLU A CA 1
ATOM 1550 C C . GLU A 1 194 ? 14.414 -7.862 -13.144 1.00 57.88 194 GLU A C 1
ATOM 1552 O O . GLU A 1 194 ? 14.529 -7.032 -14.056 1.00 57.88 194 GLU A O 1
ATOM 1557 N N . VAL A 1 195 ? 14.940 -7.658 -11.939 1.00 50.72 195 VAL A N 1
ATOM 1558 C CA . VAL A 1 195 ? 15.823 -6.529 -11.650 1.00 50.72 195 VAL A CA 1
ATOM 1559 C C . VAL A 1 195 ? 17.181 -6.824 -12.286 1.00 50.72 195 VAL A C 1
ATOM 1561 O O . VAL A 1 195 ? 18.110 -7.304 -11.642 1.00 50.72 195 VAL A O 1
ATOM 1564 N N . VAL A 1 196 ? 17.315 -6.547 -13.583 1.00 43.28 196 VAL A N 1
ATOM 1565 C CA . VAL A 1 196 ? 18.637 -6.472 -14.210 1.00 43.28 196 VAL A CA 1
ATOM 1566 C C . VAL A 1 196 ? 19.382 -5.309 -13.569 1.00 43.28 196 VAL A C 1
ATOM 1568 O O . VAL A 1 196 ? 18.896 -4.176 -13.544 1.00 43.28 196 VAL A O 1
ATOM 1571 N N . ASN A 1 197 ? 20.543 -5.631 -13.004 1.00 44.72 197 ASN A N 1
ATOM 1572 C CA . ASN A 1 197 ? 21.417 -4.697 -12.312 1.00 44.72 197 ASN A CA 1
ATOM 1573 C C . ASN A 1 197 ? 21.588 -3.380 -13.092 1.00 44.72 197 ASN A C 1
ATOM 1575 O O . ASN A 1 197 ? 21.654 -3.378 -14.322 1.00 44.72 197 ASN A O 1
ATOM 1579 N N . PHE A 1 198 ? 21.749 -2.298 -12.328 1.00 43.34 198 PHE A N 1
ATOM 1580 C CA . PHE A 1 198 ? 21.975 -0.904 -12.726 1.00 43.34 198 PHE A CA 1
ATOM 1581 C C . PHE A 1 198 ? 20.720 -0.059 -12.998 1.00 43.34 198 PHE A C 1
ATOM 1583 O O . PHE A 1 198 ? 20.265 0.150 -14.119 1.00 43.34 198 PHE A O 1
ATOM 1590 N N . GLN A 1 199 ? 20.288 0.640 -11.952 1.00 39.81 199 GLN A N 1
ATOM 1591 C CA . GLN A 1 199 ? 20.417 2.090 -12.036 1.00 39.81 199 GLN A CA 1
ATOM 1592 C C . GLN A 1 199 ? 21.559 2.501 -11.115 1.00 39.81 199 GLN A C 1
ATOM 1594 O O . GLN A 1 199 ? 21.701 1.932 -10.034 1.00 39.81 199 GLN A O 1
ATOM 1599 N N . VAL A 1 200 ? 22.356 3.480 -11.559 1.00 37.41 200 VAL A N 1
ATOM 1600 C CA . VAL A 1 200 ? 23.069 4.389 -10.654 1.00 37.41 200 VAL A CA 1
ATOM 1601 C C . VAL A 1 200 ? 22.105 4.661 -9.517 1.00 37.41 200 VAL A C 1
ATOM 1603 O O . VAL A 1 200 ? 20.970 5.050 -9.806 1.00 37.41 200 VAL A O 1
ATOM 1606 N N . VAL A 1 201 ? 22.514 4.336 -8.288 1.00 37.25 201 VAL A N 1
ATOM 1607 C CA . VAL A 1 201 ? 21.776 4.653 -7.066 1.00 37.25 201 VAL A CA 1
ATOM 1608 C C . VAL A 1 201 ? 21.244 6.062 -7.273 1.00 37.25 201 VAL A C 1
ATOM 1610 O O . VAL A 1 201 ? 22.018 7.017 -7.281 1.00 37.25 201 VAL A O 1
ATOM 1613 N N . ARG A 1 202 ? 19.942 6.200 -7.573 1.00 39.03 202 ARG A N 1
ATOM 1614 C CA . ARG A 1 202 ? 19.326 7.504 -7.377 1.00 39.03 202 ARG A CA 1
ATOM 1615 C C . ARG A 1 202 ? 19.548 7.712 -5.894 1.00 39.03 202 ARG A C 1
ATOM 1617 O O . ARG A 1 202 ? 19.159 6.788 -5.171 1.00 39.03 202 ARG A O 1
ATOM 1624 N N . PRO A 1 203 ? 20.238 8.788 -5.471 1.00 39.72 203 PRO A N 1
ATOM 1625 C CA . PRO A 1 203 ? 20.320 9.082 -4.056 1.00 39.72 203 PRO A CA 1
ATOM 1626 C C . PRO A 1 203 ? 18.891 8.952 -3.560 1.00 39.72 203 PRO A C 1
ATOM 1628 O O . PRO A 1 203 ? 17.974 9.558 -4.129 1.00 39.72 203 PRO A O 1
ATOM 1631 N N . ASP A 1 204 ? 18.704 7.982 -2.667 1.00 46.09 204 ASP A N 1
ATOM 1632 C CA . ASP A 1 204 ? 17.442 7.802 -1.979 1.00 46.09 204 ASP A CA 1
ATOM 1633 C C . ASP A 1 204 ? 17.090 9.210 -1.497 1.00 46.09 204 ASP A C 1
ATOM 1635 O O . ASP A 1 204 ? 17.999 9.878 -0.989 1.00 46.09 204 ASP A O 1
ATOM 1639 N N . PRO A 1 205 ? 15.908 9.761 -1.822 1.00 44.69 205 PRO A N 1
ATOM 1640 C CA . PRO A 1 205 ? 15.608 11.121 -1.430 1.00 44.69 205 PRO A CA 1
ATOM 1641 C C . PRO A 1 205 ? 15.580 11.149 0.094 1.00 44.69 205 PRO A C 1
ATOM 1643 O O . PRO A 1 205 ? 14.570 10.832 0.709 1.00 44.69 205 PRO A O 1
ATOM 1646 N N . GLU A 1 206 ? 16.714 11.495 0.681 1.00 48.66 206 GLU A N 1
ATOM 1647 C CA . GLU A 1 206 ? 16.803 12.021 2.019 1.00 48.66 206 GLU A CA 1
ATOM 1648 C C . GLU A 1 206 ? 17.143 13.504 1.907 1.00 48.66 206 GLU A C 1
ATOM 1650 O O . GLU A 1 206 ? 17.866 13.942 1.005 1.00 48.66 206 GLU A O 1
ATOM 1655 N N . PRO A 1 207 ? 16.475 14.294 2.744 1.00 51.97 207 PRO A N 1
ATOM 1656 C CA . PRO A 1 207 ? 16.486 14.097 4.183 1.00 51.97 207 PRO A CA 1
ATOM 1657 C C . PRO A 1 207 ? 15.421 13.107 4.650 1.00 51.97 207 PRO A C 1
ATOM 1659 O O . PRO A 1 207 ? 14.292 13.126 4.153 1.00 51.97 207 PRO A O 1
ATOM 1662 N N . GLU A 1 208 ? 15.770 12.268 5.628 1.00 55.91 208 GLU A N 1
ATOM 1663 C CA . GLU A 1 208 ? 14.790 11.785 6.598 1.00 55.91 208 GLU A CA 1
ATOM 1664 C C . GLU A 1 208 ? 13.969 13.019 6.986 1.00 55.91 208 GLU A C 1
ATOM 1666 O O . GLU A 1 208 ? 14.538 14.016 7.432 1.00 55.91 208 GLU A O 1
ATOM 1671 N N . LEU A 1 209 ? 12.667 13.035 6.680 1.00 65.19 209 LEU A N 1
ATOM 1672 C CA . LEU A 1 209 ? 11.822 14.160 7.075 1.00 65.19 209 LEU A CA 1
ATOM 1673 C C . LEU A 1 209 ? 11.993 14.289 8.589 1.00 65.19 209 LEU A C 1
ATOM 1675 O O . LEU A 1 209 ? 11.671 13.333 9.290 1.00 65.19 209 LEU A O 1
ATOM 1679 N N . GLU A 1 210 ? 12.562 15.398 9.074 1.00 68.12 210 GLU A N 1
ATOM 1680 C CA . GLU A 1 210 ? 12.913 15.559 10.490 1.00 68.12 210 GLU A CA 1
ATOM 1681 C C . GLU A 1 210 ? 11.734 15.121 11.371 1.00 68.12 210 GLU A C 1
ATOM 1683 O O . GLU A 1 210 ? 10.606 15.571 11.180 1.00 68.12 210 GLU A O 1
ATOM 1688 N N . GLY A 1 211 ? 11.968 14.178 12.287 1.00 75.94 211 GLY A N 1
ATOM 1689 C CA . GLY A 1 211 ? 10.921 13.632 13.159 1.00 75.94 211 GLY A CA 1
ATOM 1690 C C . GLY A 1 211 ? 10.069 12.497 12.572 1.00 75.94 211 GLY A C 1
ATOM 1691 O O . GLY A 1 211 ? 9.111 12.085 13.224 1.00 75.94 211 GLY A O 1
ATOM 1692 N N . LEU A 1 212 ? 10.399 11.964 11.388 1.00 86.94 212 LEU A N 1
ATOM 1693 C CA . LEU A 1 212 ? 9.678 10.854 10.764 1.00 86.94 212 LEU A CA 1
ATOM 1694 C C . LEU A 1 212 ? 10.584 9.650 10.457 1.00 86.94 212 LEU A C 1
ATOM 1696 O O . LEU A 1 212 ? 11.451 9.699 9.587 1.00 86.94 212 LEU A O 1
ATOM 1700 N N . GLN A 1 213 ? 10.323 8.521 11.111 1.00 89.44 213 GLN A N 1
ATOM 1701 C CA . GLN A 1 213 ? 10.994 7.253 10.857 1.00 89.44 213 GLN A CA 1
ATOM 1702 C C . GLN A 1 213 ? 10.409 6.560 9.618 1.00 89.44 213 GLN A C 1
ATOM 1704 O O . GLN A 1 213 ? 9.216 6.250 9.546 1.00 89.44 213 GLN A O 1
ATOM 1709 N N . ARG A 1 214 ? 11.273 6.245 8.650 1.00 89.62 214 ARG A N 1
ATOM 1710 C CA . ARG A 1 214 ? 10.935 5.417 7.487 1.00 89.62 214 ARG A CA 1
ATOM 1711 C C . ARG A 1 214 ? 11.306 3.957 7.743 1.00 89.62 214 ARG A C 1
ATOM 1713 O O . ARG A 1 214 ? 12.468 3.652 7.989 1.00 89.62 214 ARG A O 1
ATOM 1720 N N . VAL A 1 215 ? 10.352 3.042 7.582 1.00 89.69 215 VAL A N 1
ATOM 1721 C CA . VAL A 1 215 ? 10.618 1.595 7.517 1.00 89.69 215 VAL A CA 1
ATOM 1722 C C . VAL A 1 215 ? 10.505 1.122 6.072 1.00 89.69 215 VAL A C 1
ATOM 1724 O O . VAL A 1 215 ? 9.425 1.141 5.486 1.00 89.69 215 VAL A O 1
ATOM 1727 N N . SER A 1 216 ? 11.624 0.696 5.490 1.00 89.56 216 SER A N 1
ATOM 1728 C CA . SER A 1 216 ? 11.700 0.273 4.088 1.00 89.56 216 SER A CA 1
ATOM 1729 C C . SER A 1 216 ? 11.526 -1.241 3.941 1.00 89.56 216 SER A C 1
ATOM 1731 O O . SER A 1 216 ? 12.275 -2.017 4.528 1.00 89.56 216 SER A O 1
ATOM 1733 N N . ILE A 1 217 ? 10.570 -1.669 3.115 1.00 90.19 217 ILE A N 1
ATOM 1734 C CA . ILE A 1 217 ? 10.291 -3.075 2.793 1.00 90.19 217 ILE A CA 1
ATOM 1735 C C . ILE A 1 217 ? 10.489 -3.289 1.293 1.00 90.19 217 ILE A C 1
ATOM 1737 O O . ILE A 1 217 ? 9.725 -2.783 0.472 1.00 90.19 217 ILE A O 1
ATOM 1741 N N . GLY A 1 218 ? 11.519 -4.053 0.931 1.00 89.06 218 GLY A N 1
ATOM 1742 C CA . GLY A 1 218 ? 11.781 -4.459 -0.449 1.00 89.06 218 GLY A CA 1
ATOM 1743 C C . GLY A 1 218 ? 11.205 -5.840 -0.751 1.00 89.06 218 GLY A C 1
ATOM 1744 O O . GLY A 1 218 ? 11.466 -6.796 -0.018 1.00 89.06 218 GLY A O 1
ATOM 1745 N N . ILE A 1 219 ? 10.441 -5.946 -1.836 1.00 89.25 219 ILE A N 1
ATOM 1746 C CA . ILE A 1 219 ? 9.853 -7.194 -2.319 1.00 89.25 219 ILE A CA 1
ATOM 1747 C C . ILE A 1 219 ? 10.280 -7.432 -3.769 1.00 89.25 219 ILE A C 1
ATOM 1749 O O . ILE A 1 219 ? 9.962 -6.637 -4.656 1.00 89.25 219 ILE A O 1
ATOM 1753 N N . ASP A 1 220 ? 10.966 -8.542 -4.012 1.00 87.69 220 ASP A N 1
ATOM 1754 C CA . ASP A 1 220 ? 11.553 -8.924 -5.296 1.00 87.69 220 ASP A CA 1
ATOM 1755 C C . ASP A 1 220 ? 11.265 -10.393 -5.653 1.00 87.69 220 ASP A C 1
ATOM 1757 O O . ASP A 1 220 ? 10.504 -11.080 -4.973 1.00 87.69 220 ASP A O 1
ATOM 1761 N N . ASP A 1 221 ? 11.876 -10.905 -6.725 1.00 86.88 221 ASP A N 1
ATOM 1762 C CA . ASP A 1 221 ? 11.708 -12.304 -7.138 1.00 86.88 221 ASP A CA 1
ATOM 1763 C C . ASP A 1 221 ? 12.129 -13.338 -6.066 1.00 86.88 221 ASP A C 1
ATOM 1765 O O . ASP A 1 221 ? 11.633 -14.465 -6.095 1.00 86.88 221 ASP A O 1
ATOM 1769 N N . ASN A 1 222 ? 12.984 -12.985 -5.097 1.00 87.94 222 ASN A N 1
ATOM 1770 C CA . ASN A 1 222 ? 13.500 -13.909 -4.081 1.00 87.94 222 ASN A CA 1
ATOM 1771 C C . ASN A 1 222 ? 12.535 -14.114 -2.907 1.00 87.94 222 ASN A C 1
ATOM 1773 O O . ASN A 1 222 ? 12.488 -15.203 -2.316 1.00 87.94 222 ASN A O 1
ATOM 1777 N N . ASN A 1 223 ? 11.794 -13.069 -2.530 1.00 91.38 223 ASN A N 1
ATOM 1778 C CA . ASN A 1 223 ? 10.883 -13.108 -1.386 1.00 91.38 223 ASN A CA 1
ATOM 1779 C C . ASN A 1 223 ? 9.398 -13.019 -1.761 1.00 91.38 223 ASN A C 1
ATOM 1781 O O . ASN A 1 223 ? 8.566 -13.488 -0.983 1.00 91.38 223 ASN A O 1
ATOM 1785 N N . PHE A 1 224 ? 9.045 -12.531 -2.955 1.00 92.31 224 PHE A N 1
ATOM 1786 C CA . PHE A 1 224 ? 7.651 -12.405 -3.386 1.00 92.31 224 PHE A CA 1
ATOM 1787 C C . PHE A 1 224 ? 6.862 -13.723 -3.277 1.00 92.31 224 PHE A C 1
ATOM 1789 O O . PHE A 1 224 ? 5.783 -13.695 -2.682 1.00 92.31 224 PHE A O 1
ATOM 1796 N N . PRO A 1 225 ? 7.373 -14.895 -3.724 1.00 92.69 225 PRO A N 1
ATOM 1797 C CA . PRO A 1 225 ? 6.632 -16.157 -3.616 1.00 92.69 225 PRO A CA 1
ATOM 1798 C C . PRO A 1 225 ? 6.393 -16.639 -2.180 1.00 92.69 225 PRO A C 1
ATOM 1800 O O . PRO A 1 225 ? 5.548 -17.501 -1.957 1.00 92.69 225 PRO A O 1
ATOM 1803 N N . LYS A 1 226 ? 7.163 -16.118 -1.218 1.00 93.62 226 LYS A N 1
ATOM 1804 C CA . LYS A 1 226 ? 7.056 -16.454 0.208 1.00 93.62 226 LYS A CA 1
ATOM 1805 C C . LYS A 1 226 ? 6.088 -15.528 0.947 1.00 93.62 226 LYS A C 1
ATOM 1807 O O . LYS A 1 226 ? 5.597 -15.896 2.005 1.00 93.62 226 LYS A O 1
ATOM 1812 N N . ILE A 1 227 ? 5.848 -14.334 0.403 1.00 93.12 227 ILE A N 1
ATOM 1813 C CA . ILE A 1 227 ? 4.981 -13.307 0.991 1.00 93.12 227 ILE A CA 1
ATOM 1814 C C . ILE A 1 227 ? 3.574 -13.387 0.395 1.00 93.12 227 ILE A C 1
ATOM 1816 O O . ILE A 1 227 ? 2.583 -13.259 1.107 1.00 93.12 227 ILE A O 1
ATOM 1820 N N . PHE A 1 228 ? 3.465 -13.575 -0.920 1.00 93.75 228 PHE A N 1
ATOM 1821 C CA . PHE A 1 228 ? 2.194 -13.466 -1.626 1.00 93.75 228 PHE A CA 1
ATOM 1822 C C . PHE A 1 228 ? 1.517 -14.819 -1.866 1.00 93.75 228 PHE A C 1
ATOM 1824 O O . PHE A 1 228 ? 2.192 -15.830 -2.065 1.00 93.75 228 PHE A O 1
ATOM 1831 N N . PRO A 1 229 ? 0.171 -14.847 -1.930 1.00 93.38 229 PRO A N 1
ATOM 1832 C CA . PRO A 1 229 ? -0.588 -16.060 -2.194 1.00 93.38 229 PRO A CA 1
ATOM 1833 C C . PRO A 1 229 ? -0.131 -16.765 -3.468 1.00 93.38 229 PRO A C 1
ATOM 1835 O O . PRO A 1 229 ? -0.077 -16.160 -4.543 1.00 93.38 229 PRO A O 1
ATOM 1838 N N . ARG A 1 230 ? 0.102 -18.077 -3.374 1.00 92.38 230 ARG A N 1
ATOM 1839 C CA . ARG A 1 230 ? 0.611 -18.906 -4.479 1.00 92.38 230 ARG A CA 1
ATOM 1840 C C . ARG A 1 230 ? -0.175 -18.730 -5.782 1.00 92.38 230 ARG A C 1
ATOM 1842 O O . ARG A 1 230 ? 0.421 -18.596 -6.844 1.00 92.38 230 ARG A O 1
ATOM 1849 N N . ARG A 1 231 ? -1.508 -18.644 -5.704 1.00 91.25 231 ARG A N 1
ATOM 1850 C CA . ARG A 1 231 ? -2.382 -18.400 -6.868 1.00 91.25 231 ARG A CA 1
ATOM 1851 C C . ARG A 1 231 ? -2.042 -17.110 -7.620 1.00 91.25 231 ARG A C 1
ATOM 1853 O O . ARG A 1 231 ? -2.146 -17.057 -8.843 1.00 91.25 231 ARG A O 1
ATOM 1860 N N . HIS A 1 232 ? -1.644 -16.067 -6.892 1.00 89.56 232 HIS A N 1
ATOM 1861 C CA . HIS A 1 232 ? -1.275 -14.784 -7.471 1.00 89.56 232 HIS A CA 1
ATOM 1862 C C . HIS A 1 232 ? 0.112 -14.841 -8.112 1.00 89.56 232 HIS A C 1
ATOM 1864 O O . HIS A 1 232 ? 0.289 -14.344 -9.223 1.00 89.56 232 HIS A O 1
ATOM 1870 N N . VAL A 1 233 ? 1.058 -15.506 -7.445 1.00 90.12 233 VAL A N 1
ATOM 1871 C CA . VAL A 1 233 ? 2.406 -15.771 -7.967 1.00 90.12 233 VAL A CA 1
ATOM 1872 C C . VAL A 1 233 ? 2.309 -16.523 -9.298 1.00 90.12 233 VAL A C 1
ATOM 1874 O O . VAL A 1 233 ? 2.776 -16.037 -10.323 1.00 90.12 233 VAL A O 1
ATOM 1877 N N . GLU A 1 234 ? 1.574 -17.637 -9.326 1.00 89.56 234 GLU A N 1
ATOM 1878 C CA . GLU A 1 234 ? 1.377 -18.449 -10.533 1.00 89.56 234 GLU A CA 1
ATOM 1879 C C . GLU A 1 234 ? 0.706 -17.668 -11.673 1.00 89.56 234 GLU A C 1
ATOM 1881 O O . GLU A 1 234 ? 1.034 -17.861 -12.846 1.00 89.56 234 GLU A O 1
ATOM 1886 N N . PHE A 1 235 ? -0.240 -16.779 -11.356 1.00 87.62 235 PHE A N 1
ATOM 1887 C CA . PHE A 1 235 ? -0.871 -15.912 -12.350 1.00 87.62 235 PHE A CA 1
ATOM 1888 C C . PHE A 1 235 ? 0.136 -14.940 -12.981 1.00 87.62 235 PHE A C 1
ATOM 1890 O O . PHE A 1 235 ? 0.192 -14.819 -14.207 1.00 87.62 235 PHE A O 1
ATOM 1897 N N . LEU A 1 236 ? 0.955 -14.273 -12.165 1.00 86.50 236 LEU A N 1
ATOM 1898 C CA . LEU A 1 236 ? 1.971 -13.338 -12.647 1.00 86.50 236 LEU A CA 1
ATOM 1899 C C . LEU A 1 236 ? 3.087 -14.051 -13.428 1.00 86.50 236 LEU A C 1
ATOM 1901 O O . LEU A 1 236 ? 3.501 -13.553 -14.476 1.00 86.50 236 LEU A O 1
ATOM 1905 N N . ASP A 1 237 ? 3.510 -15.242 -13.000 1.00 85.94 237 ASP A N 1
ATOM 1906 C CA . ASP A 1 237 ? 4.483 -16.063 -13.733 1.00 85.94 237 ASP A CA 1
ATOM 1907 C C . ASP A 1 237 ? 3.954 -16.519 -15.100 1.00 85.94 237 ASP A C 1
ATOM 1909 O O . ASP A 1 237 ? 4.682 -16.498 -16.098 1.00 85.94 237 ASP A O 1
ATOM 1913 N N . LYS A 1 238 ? 2.661 -16.849 -15.203 1.00 84.06 238 LYS A N 1
ATOM 1914 C CA . LYS A 1 238 ? 2.035 -17.118 -16.507 1.00 84.06 238 LYS A CA 1
ATOM 1915 C C . LYS A 1 238 ? 2.107 -15.893 -17.415 1.00 84.06 238 LYS A C 1
ATOM 1917 O O . LYS A 1 238 ? 2.451 -16.039 -18.588 1.00 84.06 238 LYS A O 1
ATOM 1922 N N . LEU A 1 239 ? 1.837 -14.692 -16.901 1.00 79.06 239 LEU A N 1
ATOM 1923 C CA . LEU A 1 239 ? 1.932 -13.457 -17.689 1.00 79.06 239 LEU A CA 1
ATOM 1924 C C . LEU A 1 239 ? 3.372 -13.160 -18.139 1.00 79.06 239 LEU A C 1
ATOM 1926 O O . LEU A 1 239 ? 3.573 -12.792 -19.301 1.00 79.06 239 LEU A O 1
ATOM 1930 N N . LYS A 1 240 ? 4.376 -13.399 -17.279 1.00 74.81 240 LYS A N 1
ATOM 1931 C CA . LYS A 1 240 ? 5.808 -13.321 -17.642 1.00 74.81 240 LYS A CA 1
ATOM 1932 C C . LYS A 1 240 ? 6.117 -14.191 -18.868 1.00 74.81 240 LYS A C 1
ATOM 1934 O O . LYS A 1 240 ? 6.735 -13.724 -19.827 1.00 74.81 240 LYS A O 1
ATOM 1939 N N . GLY A 1 241 ? 5.647 -15.442 -18.862 1.00 63.41 241 GLY A N 1
ATOM 1940 C CA . GLY A 1 241 ? 5.900 -16.413 -19.933 1.00 63.41 241 GLY A CA 1
ATOM 1941 C C . GLY A 1 241 ? 5.298 -16.033 -21.292 1.00 63.41 241 GLY A C 1
ATOM 1942 O O . GLY A 1 241 ? 5.884 -16.341 -22.331 1.00 63.41 241 GLY A O 1
ATOM 1943 N N . HIS A 1 242 ? 4.164 -15.325 -21.310 1.00 62.09 242 HIS A N 1
ATOM 1944 C CA . HIS A 1 242 ? 3.537 -14.871 -22.557 1.00 62.09 242 HIS A CA 1
ATOM 1945 C C . HIS A 1 242 ? 4.294 -13.703 -23.197 1.00 62.09 242 HIS A C 1
ATOM 1947 O O . HIS A 1 242 ? 4.387 -13.640 -24.421 1.00 62.09 242 HIS A O 1
ATOM 1953 N N . LYS A 1 243 ? 4.882 -12.806 -22.393 1.00 56.97 243 LYS A N 1
ATOM 1954 C CA . LYS A 1 243 ? 5.635 -11.657 -22.912 1.00 56.97 243 LYS A CA 1
ATOM 1955 C C . LYS A 1 243 ? 6.922 -12.080 -23.637 1.00 56.97 243 LYS A C 1
ATOM 1957 O O . LYS A 1 243 ? 7.190 -11.573 -24.721 1.00 56.97 243 LYS A O 1
ATOM 1962 N N . ARG A 1 244 ? 7.648 -13.076 -23.108 1.00 54.47 244 ARG A N 1
ATOM 1963 C CA . ARG A 1 244 ? 8.888 -13.599 -23.722 1.00 54.47 244 ARG A CA 1
ATOM 1964 C C . ARG A 1 244 ? 8.664 -14.220 -25.107 1.00 54.47 244 ARG A C 1
ATOM 1966 O O . ARG A 1 244 ? 9.445 -13.993 -26.024 1.00 54.47 244 ARG A O 1
ATOM 1973 N N . ARG A 1 245 ? 7.551 -14.940 -25.304 1.00 49.12 245 ARG A N 1
ATOM 1974 C CA . ARG A 1 245 ? 7.236 -15.581 -26.599 1.00 49.12 245 ARG A CA 1
ATOM 1975 C C . ARG A 1 245 ? 7.001 -14.580 -27.734 1.00 49.12 245 ARG A C 1
ATOM 1977 O O . ARG A 1 245 ? 7.273 -14.903 -28.888 1.00 49.12 245 ARG A O 1
ATOM 1984 N N . SER A 1 246 ? 6.509 -13.385 -27.423 1.00 51.53 246 SER A N 1
ATOM 1985 C CA . SER A 1 246 ? 6.274 -12.331 -28.415 1.00 51.53 246 SER A CA 1
ATOM 1986 C C . SER A 1 246 ? 7.587 -11.728 -28.931 1.00 51.53 246 SER A C 1
ATOM 1988 O O . SER A 1 246 ? 7.720 -11.474 -30.128 1.00 51.53 246 SER A O 1
ATOM 1990 N N . GLU A 1 247 ? 8.577 -11.560 -28.051 1.00 49.69 247 GLU A N 1
ATOM 1991 C CA . GLU A 1 247 ? 9.894 -10.988 -28.371 1.00 49.69 247 GLU A CA 1
ATOM 1992 C C . GLU A 1 247 ? 10.755 -11.966 -29.201 1.00 49.69 247 GLU A C 1
ATOM 1994 O O . GLU A 1 247 ? 11.388 -11.569 -30.189 1.00 49.69 247 GLU A O 1
ATOM 1999 N N . ASP A 1 248 ? 10.682 -13.268 -28.900 1.00 48.88 248 ASP A N 1
ATOM 2000 C CA . ASP A 1 248 ? 11.362 -14.316 -29.676 1.00 48.88 248 ASP A CA 1
ATOM 2001 C C . ASP A 1 248 ? 10.797 -14.454 -31.103 1.00 48.88 248 ASP A C 1
ATOM 2003 O O . ASP A 1 248 ? 11.548 -14.585 -32.077 1.00 48.88 248 ASP A O 1
ATOM 2007 N N . GLN A 1 249 ? 9.471 -14.358 -31.270 1.00 49.12 249 GLN A N 1
ATOM 2008 C CA . GLN A 1 249 ? 8.832 -14.432 -32.592 1.00 49.12 249 GLN A CA 1
ATOM 2009 C C . GLN A 1 249 ? 9.119 -13.199 -33.465 1.00 49.12 249 GLN A C 1
ATOM 2011 O O . GLN A 1 249 ? 9.237 -13.314 -34.692 1.00 49.12 249 GLN A O 1
ATOM 2016 N N . GLN A 1 250 ? 9.278 -12.019 -32.861 1.00 49.38 250 GLN A N 1
ATOM 2017 C CA . GLN A 1 250 ? 9.622 -10.788 -33.578 1.00 49.38 250 GLN A CA 1
ATOM 2018 C C . GLN A 1 250 ? 11.101 -10.783 -34.008 1.00 49.38 250 GLN A C 1
ATOM 2020 O O . GLN A 1 250 ? 11.432 -10.398 -35.136 1.00 49.38 250 GLN A O 1
ATOM 2025 N N . SER A 1 251 ? 11.985 -11.330 -33.171 1.00 47.84 251 SER A N 1
ATOM 2026 C CA . SER A 1 251 ? 13.402 -11.545 -33.490 1.00 47.84 251 SER A CA 1
ATOM 2027 C C . SER A 1 251 ? 13.610 -12.563 -34.622 1.00 47.84 251 SER A C 1
ATOM 2029 O O . SER A 1 251 ? 14.449 -12.356 -35.505 1.00 47.84 251 SER A O 1
ATOM 2031 N N . GLN A 1 252 ? 12.800 -13.627 -34.680 1.00 46.34 252 GLN A N 1
ATOM 2032 C CA . GLN A 1 252 ? 12.848 -14.601 -35.779 1.00 46.34 252 GLN A CA 1
ATOM 2033 C C . GLN A 1 252 ? 12.318 -14.045 -37.112 1.00 46.34 252 GLN A C 1
ATOM 2035 O O . GLN A 1 252 ? 12.930 -14.293 -38.155 1.00 46.34 252 GLN A O 1
ATOM 2040 N N . LYS A 1 253 ? 11.252 -13.228 -37.113 1.00 47.16 253 LYS A N 1
ATOM 2041 C CA . LYS A 1 253 ? 10.785 -12.530 -38.334 1.00 47.16 253 LYS A CA 1
ATOM 2042 C C . LYS A 1 253 ? 11.829 -11.559 -38.895 1.00 47.16 253 LYS A C 1
ATOM 2044 O O . LYS A 1 253 ? 11.948 -11.425 -40.111 1.00 47.16 253 LYS A O 1
ATOM 2049 N N . SER A 1 254 ? 12.618 -10.935 -38.024 1.00 46.62 254 SER A N 1
ATOM 2050 C CA . SER A 1 254 ? 13.669 -9.983 -38.403 1.00 46.62 254 SER A CA 1
ATOM 2051 C C . SER A 1 254 ? 14.885 -10.673 -39.035 1.00 46.62 254 SER A C 1
ATOM 2053 O O . SER A 1 254 ? 15.457 -10.163 -39.997 1.00 46.62 254 SER A O 1
ATOM 2055 N N . LYS A 1 255 ? 15.245 -11.875 -38.558 1.00 46.59 255 LYS A N 1
ATOM 2056 C CA . LYS A 1 255 ? 16.305 -12.701 -39.164 1.00 46.59 255 LYS A CA 1
ATOM 2057 C C . LYS A 1 255 ? 15.890 -13.308 -40.505 1.00 46.59 255 LYS A C 1
ATOM 2059 O O . LYS A 1 255 ? 16.708 -13.363 -41.415 1.00 46.59 255 LYS A O 1
ATOM 2064 N N . LYS A 1 256 ? 14.616 -13.684 -40.674 1.00 42.88 256 LYS A N 1
ATOM 2065 C CA . LYS A 1 256 ? 14.114 -14.236 -41.946 1.00 42.88 256 LYS A CA 1
ATOM 2066 C C . LYS A 1 256 ? 14.040 -13.197 -43.076 1.00 42.88 256 LYS A C 1
ATOM 2068 O O . LYS A 1 256 ? 14.102 -13.572 -44.238 1.00 42.88 256 LYS A O 1
ATOM 2073 N N . LYS A 1 257 ? 13.955 -11.900 -42.749 1.00 42.16 257 LYS A N 1
ATOM 2074 C CA . LYS A 1 257 ? 13.943 -10.806 -43.739 1.00 42.16 257 LYS A CA 1
ATOM 2075 C C . LYS A 1 257 ? 15.341 -10.409 -44.242 1.00 42.16 257 LYS A C 1
ATOM 2077 O O . LYS A 1 257 ? 15.436 -9.835 -45.315 1.00 42.16 257 LYS A O 1
ATOM 2082 N N . LYS A 1 258 ? 16.412 -10.728 -43.499 1.00 43.59 258 LYS A N 1
ATOM 2083 C CA . LYS A 1 258 ? 17.815 -10.443 -43.877 1.00 43.59 258 LYS A CA 1
ATOM 2084 C C . LYS A 1 258 ? 18.485 -11.533 -44.723 1.00 43.59 258 LYS A C 1
ATOM 2086 O O . LYS A 1 258 ? 19.594 -11.319 -45.189 1.00 43.59 258 LYS A O 1
ATOM 2091 N N . ALA A 1 259 ? 17.842 -12.685 -44.905 1.00 44.12 259 ALA A N 1
ATOM 2092 C CA . ALA A 1 259 ? 18.391 -13.801 -45.680 1.00 44.12 259 ALA A CA 1
ATOM 2093 C C . ALA A 1 259 ? 17.985 -13.788 -47.170 1.00 44.12 259 ALA A C 1
ATOM 2095 O O . ALA A 1 259 ? 18.354 -14.704 -47.892 1.00 44.12 259 ALA A O 1
ATOM 2096 N N . ASN A 1 260 ? 17.232 -12.776 -47.625 1.00 41.69 260 ASN A N 1
ATOM 2097 C CA . ASN A 1 260 ? 16.659 -12.716 -48.977 1.00 41.69 260 ASN A CA 1
ATOM 2098 C C . ASN A 1 260 ? 17.189 -11.555 -49.844 1.00 41.69 260 ASN A C 1
ATOM 2100 O O . ASN A 1 260 ? 16.516 -11.185 -50.800 1.00 41.69 260 ASN A O 1
ATOM 2104 N N . ASP A 1 261 ? 18.365 -10.995 -49.546 1.00 41.41 261 ASP A N 1
ATOM 2105 C CA . ASP A 1 261 ? 19.031 -10.038 -50.447 1.00 41.41 261 ASP A CA 1
ATOM 2106 C C . ASP A 1 261 ? 20.223 -10.730 -51.137 1.00 41.41 261 ASP A C 1
ATOM 2108 O O . ASP A 1 261 ? 21.210 -11.040 -50.460 1.00 41.41 261 ASP A O 1
ATOM 2112 N N . PRO A 1 262 ? 20.149 -11.050 -52.444 1.00 42.28 262 PRO A N 1
ATOM 2113 C CA . PRO A 1 262 ? 21.284 -11.578 -53.185 1.00 42.28 262 PRO A CA 1
ATOM 2114 C C . PRO A 1 262 ? 22.284 -10.454 -53.473 1.00 42.28 262 PRO A C 1
ATOM 2116 O O . PRO A 1 262 ? 21.934 -9.420 -54.036 1.00 42.28 262 PRO A O 1
ATOM 2119 N N . LEU A 1 263 ? 23.541 -10.701 -53.108 1.00 46.28 263 LEU A N 1
ATOM 2120 C CA . LEU A 1 263 ? 24.713 -9.945 -53.539 1.00 46.28 263 LEU A CA 1
ATOM 2121 C C . LEU A 1 263 ? 24.713 -9.754 -55.066 1.00 46.28 263 LEU A C 1
ATOM 2123 O O . LEU A 1 263 ? 24.764 -10.738 -55.802 1.00 46.28 263 LEU A O 1
ATOM 2127 N N . GLN A 1 264 ? 24.747 -8.504 -55.528 1.00 36.47 264 GLN A N 1
ATOM 2128 C CA . GLN A 1 264 ? 25.361 -8.164 -56.810 1.00 36.47 264 GLN A CA 1
ATOM 2129 C C . GLN A 1 264 ? 26.756 -7.604 -56.528 1.00 36.47 264 GLN A C 1
ATOM 2131 O O . GLN A 1 264 ? 26.910 -6.517 -55.974 1.00 36.47 264 GLN A O 1
ATOM 2136 N N . CYS A 1 265 ? 27.763 -8.414 -56.853 1.00 42.06 265 CYS A N 1
ATOM 2137 C CA . CYS A 1 265 ? 29.108 -7.940 -57.136 1.00 42.06 265 CYS A CA 1
ATOM 2138 C C . CYS A 1 265 ? 29.085 -7.319 -58.532 1.00 42.06 265 CYS A C 1
ATOM 2140 O O . CYS A 1 265 ? 28.670 -8.004 -59.462 1.00 42.06 265 CYS A O 1
ATOM 2142 N N . ASP A 1 266 ? 29.585 -6.096 -58.673 1.00 38.22 266 ASP A N 1
ATOM 2143 C CA . ASP A 1 266 ? 30.038 -5.588 -59.964 1.00 38.22 266 ASP A CA 1
ATOM 2144 C C . ASP A 1 266 ? 31.539 -5.290 -59.863 1.00 38.22 266 ASP A C 1
ATOM 2146 O O . ASP A 1 266 ? 31.979 -4.420 -59.108 1.00 38.22 266 ASP A O 1
ATOM 2150 N N . GLU A 1 267 ? 32.315 -6.085 -60.600 1.00 41.91 267 GLU A N 1
ATOM 2151 C CA . GLU A 1 267 ? 33.623 -5.709 -61.132 1.00 41.91 267 GLU A CA 1
ATOM 2152 C C . GLU A 1 267 ? 33.396 -4.826 -62.366 1.00 41.91 267 GLU A C 1
ATOM 2154 O O . GLU A 1 267 ? 32.745 -5.274 -63.311 1.00 41.91 267 GLU A O 1
ATOM 2159 N N . GLN A 1 268 ? 33.958 -3.614 -62.366 1.00 40.59 268 GLN A N 1
ATOM 2160 C CA . GLN A 1 268 ? 34.877 -3.077 -63.388 1.00 40.59 268 GLN A CA 1
ATOM 2161 C C . GLN A 1 268 ? 35.262 -1.630 -63.068 1.00 40.59 268 GLN A C 1
ATOM 2163 O O . GLN A 1 268 ? 34.358 -0.810 -62.797 1.00 40.59 268 GLN A O 1
#

pLDDT: mean 74.5, std 19.89, range [31.61, 97.75]

Radius of gyration: 27.35 Å; chains: 1; bounding box: 56×74×82 Å